Protein AF-A0A9P0QEH4-F1 (afdb_monomer)

Foldseek 3Di:
DPPPVQVLQAAPPDRDGHPDNVVNLVCCCPVVVPVSVVVVVVVPPFDDLVVLLLLLLLQCLVDVDDCSLVVSCVVRVHDSVVSVVSCPDPVSVVSNVVNNVVVVVVPPPPDPPDDDDDDDDDDDDDDDDDDDDDDDDDDDDDDDDDDDDDDDDDPPDPPVVVVVVVVVVVVVVDDPDDDDPVVPVPVVVVVVVVVVVVD

Nearest PDB structures (foldseek):
  6xyw-assembly1_BD  TM=2.681E-01  e=9.439E+00  Arabidopsis thaliana

Solvent-accessible surface area (backbone atoms only — not comparable to full-atom values): 13146 Å² total; per-residue (Å²): 142,76,69,82,66,62,66,61,19,40,43,94,89,49,94,54,72,43,99,37,56,68,55,26,53,53,45,37,53,69,79,35,46,69,61,41,49,51,52,52,56,69,64,51,63,79,69,60,68,72,58,47,40,45,54,42,16,44,51,45,53,73,43,83,67,93,56,45,59,60,57,41,15,72,73,59,81,42,53,60,65,59,49,55,56,51,66,71,37,72,70,34,55,58,36,28,52,51,32,38,50,51,51,56,68,64,64,67,77,70,74,84,81,82,74,85,86,84,89,85,89,84,89,88,81,90,84,88,86,83,85,86,85,84,91,84,88,84,88,87,80,88,83,82,88,85,84,91,78,92,80,80,79,90,74,85,62,83,68,66,67,62,58,57,62,58,59,56,59,64,62,72,77,65,73,91,79,88,79,70,76,80,62,60,69,57,61,60,56,57,58,62,56,59,70,65,79,78,115

Mean predicted aligned error: 20.64 Å

InterPro domains:
  IPR013087 Zinc finger C2H2-type [PS00028] (11-32)
  IPR013087 Zinc finger C2H2-type [PS50157] (9-37)

Secondary structure (DSSP, 8-state):
--TTTTGGGB-SSSS-B-SSHHHHHHHHHHH-HHHHHHHHHHHS-S--HHHHHHHHHHHHHH--SS-HHHHHHHHHT--HHHHHHHHTSHHHHHHHHHHHHHHHHHTT-------------------------------------------------TTHHHHHHHHHHHHHS-------GGGHHHHHHHHHHHTTS--

Sequence (199 aa):
MARACEDRLQCKHCPMRFGSYKSTRQHERRAHPVEYAGEIEKMRGPLPEPEILQIMARIEAREPAGRVNKCMAEATDLTVDQVRFRRRKPEYQRYLELARKQFRASGTRILPAKSSSPAASTSGSSVVCQTPVPEGKDKLKQPASCENEPLSQDMESPLLQKVSARQKRMRESCSPHDLNPAKRKTADRDRCRQEYELY

pLDDT: mean 70.03, std 20.99, range [32.12, 97.25]

Structure (mmCIF, N/CA/C/O backbone):
data_AF-A0A9P0QEH4-F1
#
_entry.id   AF-A0A9P0QEH4-F1
#
loop_
_atom_site.group_PDB
_atom_site.id
_atom_site.type_symbol
_atom_site.label_atom_id
_atom_site.label_alt_id
_atom_site.label_comp_id
_atom_site.label_asym_id
_atom_site.label_entity_id
_atom_site.label_seq_id
_atom_site.pdbx_PDB_ins_code
_atom_site.Cartn_x
_atom_site.Cartn_y
_atom_site.Cartn_z
_atom_site.occupancy
_atom_site.B_iso_or_equiv
_atom_site.auth_seq_id
_atom_site.auth_comp_id
_atom_site.auth_asym_id
_atom_site.auth_atom_id
_atom_site.pdbx_PDB_model_num
ATOM 1 N N . MET A 1 1 ? 29.016 7.372 -25.959 1.00 45.53 1 MET A N 1
ATOM 2 C CA . MET A 1 1 ? 28.168 6.780 -24.900 1.00 45.53 1 MET A CA 1
ATOM 3 C C . MET A 1 1 ? 26.793 6.421 -25.476 1.00 45.53 1 MET A C 1
ATOM 5 O O . MET A 1 1 ? 25.875 7.213 -25.354 1.00 45.53 1 MET A O 1
ATOM 9 N N . ALA A 1 2 ? 26.656 5.269 -26.148 1.00 50.59 2 ALA A N 1
ATOM 10 C CA . ALA A 1 2 ? 25.405 4.862 -26.823 1.00 50.59 2 ALA A CA 1
ATOM 11 C C . ALA A 1 2 ? 24.939 3.423 -26.491 1.00 50.59 2 ALA A C 1
ATOM 13 O O . ALA A 1 2 ? 23.997 2.927 -27.093 1.00 50.59 2 ALA A O 1
ATOM 14 N N . ARG A 1 3 ? 25.571 2.739 -25.523 1.00 54.19 3 ARG A N 1
ATOM 15 C CA . ARG A 1 3 ? 25.306 1.311 -25.240 1.00 54.19 3 ARG A CA 1
ATOM 16 C C . ARG A 1 3 ? 24.093 1.031 -24.339 1.00 54.19 3 ARG A C 1
ATOM 18 O O . ARG A 1 3 ? 23.623 -0.093 -24.300 1.00 54.19 3 ARG A O 1
ATOM 25 N N . ALA A 1 4 ? 23.532 2.034 -23.661 1.00 54.75 4 ALA A N 1
ATOM 26 C CA . ALA A 1 4 ? 22.441 1.817 -22.700 1.00 54.75 4 ALA A CA 1
ATOM 27 C C . ALA A 1 4 ? 21.068 1.501 -23.338 1.00 54.75 4 ALA A C 1
ATOM 29 O O . ALA A 1 4 ? 20.152 1.068 -22.636 1.00 54.75 4 ALA A O 1
ATOM 30 N N . CYS A 1 5 ? 20.899 1.724 -24.648 1.00 53.88 5 CYS A N 1
ATOM 31 C CA . CYS A 1 5 ? 19.637 1.447 -25.343 1.00 53.88 5 CYS A CA 1
ATOM 32 C C . CYS A 1 5 ? 19.552 0.025 -25.919 1.00 53.88 5 CYS A C 1
ATOM 34 O O . CYS A 1 5 ? 18.449 -0.512 -25.999 1.00 53.88 5 CYS A O 1
ATOM 36 N N . GLU A 1 6 ? 20.675 -0.598 -26.285 1.00 60.41 6 GLU A N 1
ATOM 37 C CA . GLU A 1 6 ? 20.678 -1.928 -26.917 1.00 60.41 6 GLU A CA 1
ATOM 38 C C . GLU A 1 6 ? 20.392 -3.053 -25.914 1.00 60.41 6 GLU A C 1
ATOM 40 O O . GLU A 1 6 ? 19.677 -4.002 -26.237 1.00 60.41 6 GLU A O 1
ATOM 45 N N . ASP A 1 7 ? 20.833 -2.905 -24.663 1.00 63.84 7 ASP A N 1
ATOM 46 C CA . ASP A 1 7 ? 20.628 -3.925 -23.624 1.00 63.84 7 ASP A CA 1
ATOM 47 C C . ASP A 1 7 ? 19.151 -4.092 -23.224 1.00 63.84 7 ASP A C 1
ATOM 49 O O . ASP A 1 7 ? 18.750 -5.134 -22.711 1.00 63.84 7 ASP A O 1
ATOM 53 N N . ARG A 1 8 ? 18.293 -3.099 -23.506 1.00 71.19 8 ARG A N 1
ATOM 54 C CA . ARG A 1 8 ? 16.844 -3.163 -23.215 1.00 71.19 8 ARG A CA 1
ATOM 55 C C . ARG A 1 8 ? 16.046 -3.995 -24.217 1.00 71.19 8 ARG A C 1
ATOM 57 O O . ARG A 1 8 ? 14.850 -4.211 -24.016 1.00 71.19 8 ARG A O 1
ATOM 64 N N . LEU A 1 9 ? 16.681 -4.414 -25.307 1.00 88.50 9 LEU A N 1
ATOM 65 C CA . LEU A 1 9 ? 16.065 -5.192 -26.376 1.00 88.50 9 LEU A CA 1
ATOM 66 C C . LEU A 1 9 ? 16.334 -6.696 -26.252 1.00 88.50 9 LEU A C 1
ATOM 68 O O . LEU A 1 9 ? 15.741 -7.491 -26.983 1.00 88.50 9 LEU A O 1
ATOM 72 N N . GLN A 1 10 ? 17.176 -7.096 -25.305 1.00 91.81 10 GLN A N 1
ATOM 73 C CA . GLN A 1 10 ? 17.449 -8.489 -24.987 1.00 91.81 10 GLN A CA 1
ATOM 74 C C . GLN A 1 10 ? 16.553 -8.964 -23.839 1.00 91.81 10 GLN A C 1
ATOM 76 O O . GLN A 1 10 ? 16.304 -8.224 -22.888 1.00 91.81 10 GLN A O 1
ATOM 81 N N . CYS A 1 11 ? 16.052 -10.197 -23.924 1.00 92.25 11 CYS A N 1
ATOM 82 C CA . CYS A 1 11 ? 15.358 -10.804 -22.793 1.00 92.25 11 CYS A CA 1
ATOM 83 C C . CYS A 1 11 ? 16.339 -11.038 -21.635 1.00 92.25 11 CYS A C 1
ATOM 85 O O . CYS A 1 11 ? 17.476 -11.450 -21.844 1.00 92.25 11 CYS A O 1
ATOM 87 N N . LYS A 1 12 ? 15.890 -10.824 -20.398 1.00 89.38 12 LYS A N 1
ATOM 88 C CA . LYS A 1 12 ? 16.720 -11.038 -19.202 1.00 89.38 12 LYS A CA 1
ATOM 89 C C . LYS A 1 12 ? 16.918 -12.512 -18.837 1.00 89.38 12 LYS A C 1
ATOM 91 O O . LYS A 1 12 ? 17.820 -12.829 -18.071 1.00 89.38 12 LYS A O 1
ATOM 96 N N . HIS A 1 13 ? 16.063 -13.397 -19.350 1.00 91.06 13 HIS A N 1
ATOM 97 C CA . HIS A 1 13 ? 16.003 -14.808 -18.950 1.00 91.06 13 HIS A CA 1
ATOM 98 C C . HIS A 1 13 ? 16.487 -15.770 -20.038 1.00 9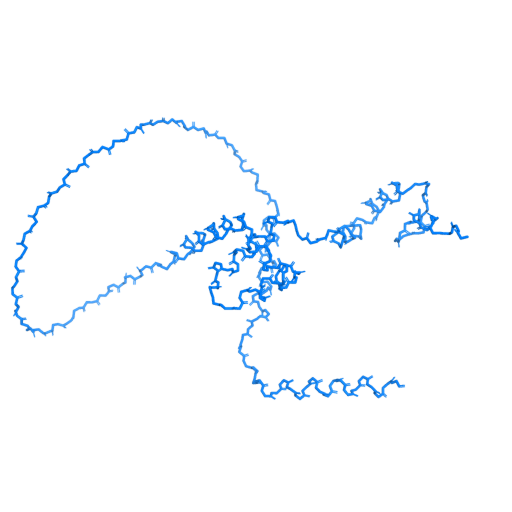1.06 13 HIS A C 1
ATOM 100 O O . HIS A 1 13 ? 16.686 -16.952 -19.773 1.00 91.06 13 HIS A O 1
ATOM 106 N N . CYS A 1 14 ? 16.693 -15.283 -21.262 1.00 92.94 14 CYS A N 1
ATOM 107 C CA . CYS A 1 14 ? 17.166 -16.089 -22.378 1.00 92.94 14 CYS A CA 1
ATOM 108 C C . CYS A 1 14 ? 17.998 -15.235 -23.353 1.00 92.94 14 CYS A C 1
ATOM 110 O O . CYS A 1 14 ? 17.906 -14.007 -23.337 1.00 92.94 14 CYS A O 1
ATOM 112 N N . PRO A 1 15 ? 18.801 -15.847 -24.241 1.00 92.50 15 PRO A N 1
ATOM 113 C CA . PRO A 1 15 ? 19.681 -15.105 -25.146 1.00 92.50 15 PRO A CA 1
ATOM 114 C C . PRO A 1 15 ? 18.957 -14.430 -26.331 1.00 92.50 15 PRO A C 1
ATOM 116 O O . PRO A 1 15 ? 19.619 -13.913 -27.230 1.00 92.50 15 PRO A O 1
ATOM 119 N N . MET A 1 16 ? 17.617 -14.418 -26.374 1.00 91.50 16 MET A N 1
ATOM 120 C CA . MET A 1 16 ? 16.866 -13.812 -27.480 1.00 91.50 16 MET A CA 1
ATOM 121 C C . MET A 1 16 ? 16.918 -12.280 -27.458 1.00 91.50 16 MET A C 1
ATOM 123 O O . MET A 1 16 ? 16.746 -11.640 -26.417 1.00 91.50 16 MET A O 1
ATOM 127 N N . ARG A 1 17 ? 17.091 -11.692 -28.647 1.00 93.25 17 ARG A N 1
ATOM 128 C CA . ARG A 1 17 ? 17.080 -10.245 -28.899 1.00 93.25 17 ARG A CA 1
ATOM 129 C C . ARG A 1 17 ? 15.915 -9.868 -29.805 1.00 93.25 17 ARG A C 1
ATOM 131 O O . ARG A 1 17 ? 15.579 -10.606 -30.727 1.00 93.25 17 ARG A O 1
ATOM 138 N N . PHE A 1 18 ? 15.320 -8.708 -29.555 1.00 93.75 18 PHE A N 1
ATOM 139 C CA . PHE A 1 18 ? 14.131 -8.238 -30.260 1.00 93.75 18 PHE A CA 1
ATOM 140 C C . PHE A 1 18 ? 14.340 -6.845 -30.855 1.00 93.75 18 PHE A C 1
ATOM 142 O O . PHE A 1 18 ? 15.121 -6.054 -30.349 1.00 93.75 18 PHE A O 1
ATOM 149 N N . GLY A 1 19 ? 13.601 -6.504 -31.913 1.00 91.00 19 GLY A N 1
ATOM 150 C CA . GLY A 1 19 ? 13.691 -5.177 -32.541 1.00 91.00 19 GLY A CA 1
ATOM 151 C C . GLY A 1 19 ? 12.971 -4.059 -31.776 1.00 91.00 19 GLY A C 1
ATOM 152 O O . GLY A 1 19 ? 13.119 -2.889 -32.111 1.00 91.00 19 GLY A O 1
ATOM 153 N N . SER A 1 20 ? 12.161 -4.390 -30.763 1.00 91.38 20 SER A N 1
ATOM 154 C CA . SER A 1 20 ? 11.429 -3.400 -29.968 1.00 91.38 20 SER A CA 1
ATOM 155 C C . SER A 1 20 ? 11.225 -3.838 -28.518 1.00 91.38 20 SER A C 1
ATOM 157 O O . SER A 1 20 ? 11.068 -5.025 -28.222 1.00 91.38 20 SER A O 1
ATOM 159 N N . TYR A 1 21 ? 11.116 -2.866 -27.611 1.00 89.38 21 TYR A N 1
ATOM 160 C CA . TYR A 1 21 ? 10.811 -3.128 -26.202 1.00 89.38 21 TYR A CA 1
ATOM 161 C C . TYR A 1 21 ? 9.457 -3.835 -26.013 1.00 89.38 21 TYR A C 1
ATOM 163 O O . TYR A 1 21 ? 9.320 -4.713 -25.162 1.00 89.38 21 TYR A O 1
ATOM 171 N N . LYS A 1 22 ? 8.450 -3.503 -26.838 1.00 92.50 22 LYS A N 1
ATOM 172 C CA . LYS A 1 22 ? 7.130 -4.157 -26.794 1.00 92.50 22 LYS A CA 1
ATOM 173 C C . LYS A 1 22 ? 7.237 -5.650 -27.106 1.00 92.50 22 LYS A C 1
ATOM 175 O O . LYS A 1 22 ? 6.635 -6.452 -26.396 1.00 92.50 22 LYS A O 1
ATOM 180 N N . SER A 1 23 ? 8.029 -6.020 -28.116 1.00 94.56 23 SER A N 1
ATOM 181 C CA . SER A 1 23 ? 8.283 -7.429 -28.445 1.00 94.56 23 SER A CA 1
ATOM 182 C C . SER A 1 23 ? 9.049 -8.154 -27.338 1.00 94.56 23 SER A C 1
ATOM 184 O O . SER A 1 23 ? 8.654 -9.263 -26.989 1.00 94.56 23 SER A O 1
ATOM 186 N N . THR A 1 24 ? 10.049 -7.520 -26.711 1.00 93.38 24 THR A N 1
ATOM 187 C CA . THR A 1 24 ? 10.755 -8.100 -25.554 1.00 93.38 24 THR A CA 1
ATOM 188 C C . THR A 1 24 ? 9.792 -8.360 -24.397 1.00 93.38 24 THR A C 1
ATOM 190 O O . THR A 1 24 ? 9.742 -9.472 -23.880 1.00 93.38 24 THR A O 1
ATOM 193 N N . ARG A 1 25 ? 8.934 -7.390 -24.043 1.00 91.25 25 ARG A N 1
ATOM 194 C CA . ARG A 1 25 ? 7.940 -7.564 -22.967 1.00 91.25 25 ARG A CA 1
ATOM 195 C C . ARG A 1 25 ? 6.881 -8.612 -23.288 1.00 91.25 25 ARG A C 1
ATOM 197 O O . ARG A 1 25 ? 6.450 -9.346 -22.402 1.00 91.25 25 ARG A O 1
ATOM 204 N N . GLN A 1 26 ? 6.442 -8.695 -24.541 1.00 95.56 26 GLN A N 1
ATOM 205 C CA . GLN A 1 26 ? 5.503 -9.729 -24.969 1.00 95.56 26 GLN A CA 1
ATOM 206 C C . GLN A 1 26 ? 6.131 -11.123 -24.898 1.00 95.56 26 GLN A C 1
ATOM 208 O O . GLN A 1 26 ? 5.447 -12.071 -24.511 1.00 95.56 26 GLN A O 1
ATOM 213 N N . HIS A 1 27 ? 7.409 -11.235 -25.261 1.00 96.00 27 HIS A N 1
ATOM 214 C CA . HIS A 1 27 ? 8.174 -12.462 -25.131 1.00 96.00 27 HIS A CA 1
ATOM 215 C C . HIS A 1 27 ? 8.338 -12.864 -23.663 1.00 96.00 27 HIS A C 1
ATOM 217 O O . HIS A 1 27 ? 7.944 -13.974 -23.320 1.00 96.00 27 HIS A O 1
ATOM 223 N N . GLU A 1 28 ? 8.802 -11.961 -22.790 1.00 94.44 28 GLU A N 1
ATOM 224 C CA . GLU A 1 28 ? 8.913 -12.207 -21.343 1.00 94.44 28 GLU A CA 1
ATOM 225 C C . GLU A 1 28 ? 7.587 -12.724 -20.773 1.00 94.44 28 GLU A C 1
ATOM 227 O O . GLU A 1 28 ? 7.551 -13.759 -20.120 1.00 94.44 28 GLU A O 1
ATOM 232 N N . ARG A 1 29 ? 6.464 -12.087 -21.119 1.00 94.31 29 ARG A N 1
ATOM 233 C CA . ARG A 1 29 ? 5.137 -12.508 -20.652 1.00 94.31 29 ARG A CA 1
ATOM 234 C C . ARG A 1 29 ? 4.719 -13.908 -21.126 1.00 94.31 29 ARG A C 1
ATOM 236 O O . ARG A 1 29 ? 3.917 -14.548 -20.454 1.00 94.31 29 ARG A O 1
ATOM 243 N N . ARG A 1 30 ? 5.176 -14.358 -22.301 1.00 95.81 30 ARG A N 1
ATOM 244 C CA . ARG A 1 30 ? 4.775 -15.645 -22.903 1.00 95.81 30 ARG A CA 1
ATOM 245 C C . ARG A 1 30 ? 5.733 -16.786 -22.566 1.00 95.81 30 ARG A C 1
ATOM 247 O O . ARG A 1 30 ? 5.269 -17.875 -22.262 1.00 95.81 30 ARG A O 1
ATOM 254 N N . ALA A 1 31 ? 7.037 -16.541 -22.656 1.00 96.31 31 ALA A N 1
ATOM 255 C CA . ALA A 1 31 ? 8.083 -17.543 -22.461 1.00 96.31 31 ALA A CA 1
ATOM 256 C C . ALA A 1 31 ? 8.565 -17.629 -21.005 1.00 96.31 31 ALA A C 1
ATOM 258 O O . ALA A 1 31 ? 8.974 -18.699 -20.571 1.00 96.31 31 ALA A O 1
ATOM 259 N N . HIS A 1 32 ? 8.471 -16.526 -20.254 1.00 94.88 32 HIS A N 1
ATOM 260 C CA . HIS A 1 32 ? 8.925 -16.405 -18.863 1.00 94.88 32 HIS A CA 1
ATOM 261 C C . HIS A 1 32 ? 7.799 -15.876 -17.954 1.00 94.88 32 HIS A C 1
ATOM 263 O O . HIS A 1 32 ? 7.944 -14.833 -17.309 1.00 94.88 32 HIS A O 1
ATOM 269 N N . PRO A 1 33 ? 6.617 -16.530 -17.931 1.00 91.81 33 PRO A N 1
ATOM 270 C CA . PRO A 1 33 ? 5.446 -15.994 -17.239 1.00 91.81 33 PRO A CA 1
ATOM 271 C C . PRO A 1 33 ? 5.657 -15.860 -15.725 1.00 91.81 33 PRO A C 1
ATOM 273 O O . PRO A 1 33 ? 5.092 -14.953 -15.115 1.00 91.81 33 PRO A O 1
ATOM 276 N N . VAL A 1 34 ? 6.471 -16.732 -15.122 1.00 94.12 34 VAL A N 1
ATOM 277 C CA . VAL A 1 34 ? 6.751 -16.730 -13.679 1.00 94.12 34 VAL A CA 1
ATOM 278 C C . VAL A 1 34 ? 7.632 -15.540 -13.311 1.00 94.12 34 VAL A C 1
ATOM 280 O O . VAL A 1 34 ? 7.312 -14.774 -12.403 1.00 94.12 34 VAL A O 1
ATOM 283 N N . GLU A 1 35 ? 8.719 -15.347 -14.048 1.00 92.31 35 GLU A N 1
ATOM 284 C CA . GLU A 1 35 ? 9.675 -14.274 -13.819 1.00 92.31 35 GLU A CA 1
ATOM 285 C C . GLU A 1 35 ? 9.059 -12.917 -14.151 1.00 92.31 35 GLU A C 1
ATOM 287 O O . GLU A 1 35 ? 9.182 -11.976 -13.367 1.00 92.31 35 GLU A O 1
ATOM 292 N N . TYR A 1 36 ? 8.307 -12.836 -15.253 1.00 90.00 36 TYR A N 1
ATOM 293 C CA . TYR A 1 36 ? 7.561 -11.640 -15.625 1.00 90.00 36 TYR A CA 1
ATOM 294 C C . TYR A 1 36 ? 6.546 -11.251 -14.544 1.00 90.00 36 TYR A C 1
ATOM 296 O O . TYR A 1 36 ? 6.480 -10.084 -14.163 1.00 90.00 36 TYR A O 1
ATOM 304 N N . ALA A 1 37 ? 5.783 -12.208 -14.001 1.00 85.81 37 ALA A N 1
ATOM 305 C CA . ALA A 1 37 ? 4.862 -11.937 -12.898 1.00 85.81 37 ALA A CA 1
ATOM 306 C C . ALA A 1 37 ? 5.600 -11.426 -11.650 1.00 85.81 37 ALA A C 1
ATOM 308 O O . ALA A 1 37 ? 5.168 -10.438 -11.059 1.00 85.81 37 ALA A O 1
ATOM 309 N N . GLY A 1 38 ? 6.741 -12.029 -11.302 1.00 85.62 38 GLY A N 1
ATOM 310 C CA . GLY A 1 38 ? 7.576 -11.579 -10.188 1.00 85.62 38 GLY A CA 1
ATOM 311 C C . GLY A 1 38 ? 8.154 -10.174 -10.392 1.00 85.62 38 GLY A C 1
ATOM 312 O O . GLY A 1 38 ? 8.208 -9.388 -9.451 1.00 85.62 38 GLY A O 1
ATOM 313 N N . GLU A 1 39 ? 8.552 -9.809 -11.614 1.00 85.19 39 GLU A N 1
ATOM 314 C CA . GLU A 1 39 ? 8.975 -8.439 -11.928 1.00 85.19 39 GLU A CA 1
ATOM 315 C C . GLU A 1 39 ? 7.823 -7.440 -11.825 1.00 85.19 39 GLU A C 1
ATOM 317 O O . GLU A 1 39 ? 8.007 -6.347 -11.295 1.00 85.19 39 GLU A O 1
ATOM 322 N N . ILE A 1 40 ? 6.633 -7.800 -12.313 1.00 83.19 40 ILE A N 1
ATOM 323 C CA . ILE A 1 40 ? 5.442 -6.953 -12.196 1.00 83.19 40 ILE A CA 1
ATOM 324 C C . ILE A 1 40 ? 5.025 -6.797 -10.731 1.00 83.19 40 ILE A C 1
ATOM 326 O O . ILE A 1 40 ? 4.613 -5.710 -10.343 1.00 83.19 40 ILE A O 1
ATOM 330 N N . GLU A 1 41 ? 5.163 -7.834 -9.905 1.00 78.31 41 GLU A N 1
ATOM 331 C CA . GLU A 1 41 ? 4.881 -7.769 -8.468 1.00 78.31 41 GLU A CA 1
ATOM 332 C C . GLU A 1 41 ? 5.901 -6.901 -7.721 1.00 78.31 41 GLU A C 1
ATOM 334 O O . GLU A 1 41 ? 5.510 -6.101 -6.882 1.00 78.31 41 GLU A O 1
ATOM 339 N N . LYS A 1 42 ? 7.186 -6.962 -8.091 1.00 78.75 42 LYS A N 1
ATOM 340 C CA . LYS A 1 42 ? 8.225 -6.058 -7.561 1.00 78.75 42 LYS A CA 1
ATOM 341 C C . LYS A 1 42 ? 8.041 -4.605 -8.013 1.00 78.75 42 LYS A C 1
ATOM 343 O O . LYS A 1 42 ? 8.420 -3.687 -7.296 1.00 78.75 42 LYS A O 1
ATOM 348 N N . MET A 1 43 ? 7.509 -4.400 -9.220 1.00 70.50 43 MET A N 1
ATOM 349 C CA . MET A 1 43 ? 7.235 -3.077 -9.797 1.00 70.50 43 MET A CA 1
ATOM 350 C C . MET A 1 43 ? 5.877 -2.512 -9.386 1.00 70.50 43 MET A C 1
ATOM 352 O O . MET A 1 43 ? 5.656 -1.307 -9.521 1.00 70.50 43 MET A O 1
ATOM 356 N N . ARG A 1 44 ? 4.954 -3.354 -8.902 1.00 66.19 44 ARG A N 1
ATOM 357 C CA . ARG A 1 44 ? 3.794 -2.892 -8.147 1.00 66.19 44 ARG A CA 1
ATOM 358 C C . ARG A 1 44 ? 4.378 -2.195 -6.928 1.00 66.19 44 ARG A C 1
ATOM 360 O O . ARG A 1 44 ? 4.886 -2.842 -6.024 1.00 66.19 44 ARG A O 1
ATOM 367 N N . GLY A 1 45 ? 4.394 -0.866 -6.987 1.00 66.50 45 GLY A N 1
ATOM 368 C CA . GLY A 1 45 ? 4.827 -0.013 -5.891 1.00 66.50 45 GLY A CA 1
ATOM 369 C C . GLY A 1 45 ? 3.948 -0.208 -4.648 1.00 66.50 45 GLY A C 1
ATOM 370 O O . GLY A 1 45 ? 3.267 -1.227 -4.521 1.00 66.50 45 GLY A O 1
ATOM 371 N N . PRO A 1 46 ? 3.921 0.759 -3.717 1.00 66.06 46 PRO A N 1
ATOM 372 C CA . PRO A 1 46 ? 3.091 0.629 -2.526 1.00 66.06 46 PRO A CA 1
ATOM 373 C C . PRO A 1 46 ? 1.646 0.294 -2.916 1.00 66.06 46 PRO A C 1
ATOM 375 O O . PRO A 1 46 ? 1.148 0.773 -3.941 1.00 66.06 46 PRO A O 1
ATOM 378 N N . LEU A 1 47 ? 1.014 -0.561 -2.106 1.00 76.88 47 LEU A N 1
ATOM 379 C CA . LEU A 1 47 ? -0.375 -1.002 -2.255 1.00 76.88 47 LEU A CA 1
ATOM 380 C C . LEU A 1 47 ? -1.290 0.161 -2.681 1.00 76.88 47 LEU A C 1
ATOM 382 O O . LEU A 1 47 ? -1.056 1.309 -2.287 1.00 76.88 47 LEU A O 1
ATOM 386 N N . PRO A 1 48 ? -2.351 -0.096 -3.465 1.00 84.50 48 PRO A N 1
ATOM 387 C CA . PRO A 1 48 ? -3.275 0.964 -3.834 1.00 84.50 48 PRO A CA 1
ATOM 388 C C . PRO A 1 48 ? -3.818 1.638 -2.565 1.00 84.50 48 PRO A C 1
ATOM 390 O O . PRO A 1 48 ? -4.180 0.977 -1.591 1.00 84.50 48 PRO A O 1
ATOM 393 N N . GLU A 1 49 ? -3.885 2.971 -2.583 1.00 88.62 49 GLU A N 1
ATOM 394 C CA . GLU A 1 49 ? -4.271 3.797 -1.429 1.00 88.62 49 GLU A CA 1
ATOM 395 C C . GLU A 1 49 ? -5.513 3.286 -0.652 1.00 88.62 49 GLU A C 1
ATOM 397 O O . GLU A 1 49 ? -5.449 3.268 0.579 1.00 88.62 49 GLU A O 1
ATOM 402 N N . PRO A 1 50 ? -6.620 2.817 -1.278 1.00 93.88 50 PRO A N 1
ATOM 403 C CA . PRO A 1 50 ? -7.760 2.290 -0.519 1.00 93.88 50 PRO A CA 1
ATOM 404 C C . PRO A 1 50 ? -7.437 1.036 0.306 1.00 93.88 50 PRO A C 1
ATOM 406 O O . PRO A 1 50 ? -7.978 0.877 1.400 1.00 93.88 50 PRO A O 1
ATOM 409 N N . GLU A 1 51 ? -6.560 0.154 -0.176 1.00 94.19 51 GLU A N 1
ATOM 410 C CA . GLU A 1 51 ? -6.169 -1.058 0.555 1.00 94.19 51 GLU A CA 1
ATOM 411 C C . GLU A 1 51 ? -5.315 -0.707 1.774 1.00 94.19 51 GLU A C 1
ATOM 413 O O . GLU A 1 51 ? -5.558 -1.224 2.866 1.00 94.19 51 GLU A O 1
ATOM 418 N N . ILE A 1 52 ? -4.389 0.246 1.622 1.00 94.75 52 ILE A N 1
ATOM 419 C CA . ILE A 1 52 ? -3.578 0.771 2.729 1.00 94.75 52 ILE A CA 1
ATOM 420 C C . ILE A 1 52 ? -4.485 1.314 3.839 1.00 94.75 52 ILE A C 1
ATOM 422 O O . ILE A 1 52 ? -4.333 0.949 5.007 1.00 94.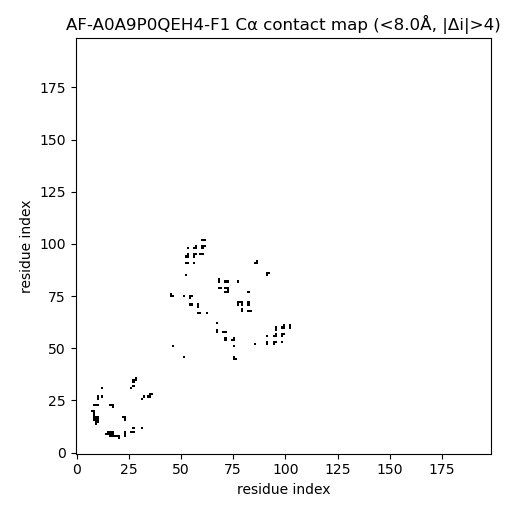75 52 ILE A O 1
ATOM 426 N N . LEU A 1 53 ? -5.461 2.156 3.483 1.00 95.94 53 LEU A N 1
ATOM 427 C CA . LEU A 1 53 ? -6.379 2.755 4.455 1.00 95.94 53 LEU A CA 1
ATOM 428 C C . LEU A 1 53 ? -7.239 1.701 5.166 1.00 95.94 53 LEU A C 1
ATOM 430 O O . LEU A 1 53 ? -7.457 1.809 6.373 1.00 95.94 53 LEU A O 1
ATOM 434 N N . GLN A 1 54 ? -7.685 0.659 4.457 1.00 96.25 54 GLN A N 1
ATOM 435 C CA . GLN A 1 54 ? -8.424 -0.455 5.059 1.00 96.25 54 GLN A CA 1
ATOM 436 C C . GLN A 1 54 ? -7.573 -1.256 6.047 1.00 96.25 54 GLN A C 1
ATOM 438 O O . GLN A 1 54 ? -8.054 -1.590 7.132 1.00 96.25 54 GLN A O 1
ATOM 443 N N . ILE A 1 55 ? -6.318 -1.561 5.698 1.00 95.44 55 ILE A N 1
ATOM 444 C CA . ILE A 1 55 ? -5.384 -2.268 6.586 1.00 95.44 55 ILE A CA 1
ATOM 445 C C . ILE A 1 55 ? -5.162 -1.447 7.859 1.00 95.44 55 ILE A C 1
ATOM 447 O O . ILE A 1 55 ? -5.333 -1.967 8.963 1.00 95.44 55 ILE A O 1
ATOM 451 N N . MET A 1 56 ? -4.875 -0.151 7.713 1.00 95.69 56 MET A N 1
ATOM 452 C CA . MET A 1 56 ? -4.701 0.767 8.840 1.00 95.69 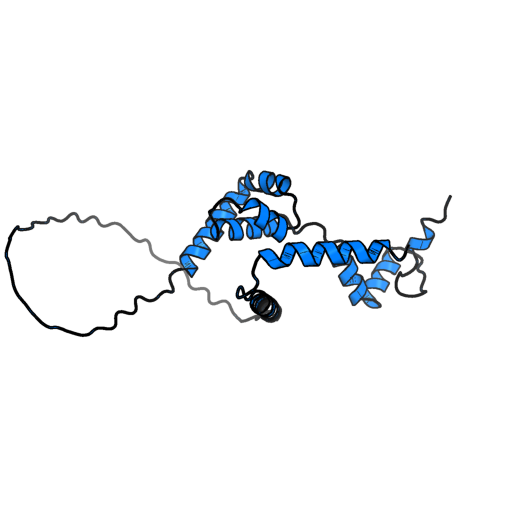56 MET A CA 1
ATOM 453 C C . MET A 1 56 ? -5.945 0.805 9.743 1.00 95.69 56 MET A C 1
ATOM 455 O O . MET A 1 56 ? -5.838 0.614 10.955 1.00 95.69 56 MET A O 1
ATOM 459 N N . ALA A 1 57 ? -7.131 0.963 9.152 1.00 96.06 57 ALA A N 1
ATOM 460 C CA . ALA A 1 57 ? -8.396 1.028 9.878 1.00 96.06 57 ALA A CA 1
ATOM 461 C C . ALA A 1 57 ? -8.694 -0.256 10.666 1.00 96.06 57 ALA A C 1
ATOM 463 O O . ALA A 1 57 ? -9.175 -0.190 11.798 1.00 96.06 57 ALA A O 1
ATOM 464 N N . ARG A 1 58 ? -8.386 -1.430 10.099 1.00 95.19 58 ARG A N 1
ATOM 465 C CA . ARG A 1 58 ? -8.550 -2.724 10.782 1.00 95.19 58 ARG A CA 1
ATOM 466 C C . ARG A 1 58 ? -7.624 -2.863 11.986 1.00 95.19 58 ARG A C 1
ATOM 468 O O . ARG A 1 58 ? -8.065 -3.355 13.021 1.00 95.19 58 ARG A O 1
ATOM 475 N N . ILE A 1 59 ? -6.370 -2.427 11.861 1.00 94.88 59 ILE A N 1
ATOM 476 C CA . ILE A 1 59 ? -5.398 -2.456 12.963 1.00 94.88 59 ILE A CA 1
ATOM 477 C C . ILE A 1 59 ? -5.872 -1.544 14.102 1.00 94.88 59 ILE A C 1
ATOM 479 O O . ILE A 1 59 ? -5.943 -1.986 15.247 1.00 94.88 59 ILE A O 1
ATOM 483 N N . GLU A 1 60 ? -6.286 -0.311 13.792 1.00 94.19 60 GLU A N 1
ATOM 484 C CA . GLU A 1 60 ? -6.770 0.645 14.802 1.00 94.19 60 GLU A CA 1
ATOM 485 C C . GLU A 1 60 ? -8.094 0.222 15.447 1.00 94.19 60 GLU A C 1
ATOM 487 O O . GLU A 1 60 ? -8.312 0.454 16.635 1.00 94.19 60 GLU A O 1
ATOM 492 N N . ALA A 1 61 ? -8.985 -0.422 14.691 1.00 93.31 61 ALA A N 1
ATOM 493 C CA . ALA A 1 61 ? -10.229 -0.946 15.242 1.00 93.31 61 ALA A CA 1
ATOM 494 C C . ALA A 1 61 ? -10.003 -2.136 16.192 1.00 93.31 61 ALA A C 1
ATOM 496 O O . ALA A 1 61 ? -10.807 -2.334 17.101 1.00 93.31 61 ALA A O 1
ATOM 497 N N . ARG A 1 62 ? -8.923 -2.907 15.998 1.00 90.00 62 ARG A N 1
ATOM 498 C CA . ARG A 1 62 ? -8.556 -4.038 16.861 1.00 90.00 62 ARG A CA 1
ATOM 499 C C . ARG A 1 62 ? -7.840 -3.592 18.133 1.00 90.00 62 ARG A C 1
ATOM 501 O O . ARG A 1 62 ? -8.114 -4.131 19.201 1.00 90.00 62 ARG A O 1
ATOM 508 N N . GLU A 1 63 ? -6.923 -2.636 18.017 1.00 85.62 63 GLU A N 1
ATOM 509 C CA . GLU A 1 63 ? -6.066 -2.187 19.114 1.00 85.62 63 GLU A CA 1
ATOM 510 C C . GLU A 1 63 ? -6.159 -0.666 19.288 1.00 85.62 63 GLU A C 1
ATOM 512 O O . GLU A 1 63 ? -5.461 0.085 18.606 1.00 85.62 63 GLU A O 1
ATOM 517 N N . PRO A 1 64 ? -6.978 -0.177 20.233 1.00 72.38 64 PRO A N 1
ATOM 518 C CA . PRO A 1 64 ? -7.084 1.257 20.489 1.00 72.38 64 PRO A CA 1
ATOM 519 C C . PRO A 1 64 ? -5.870 1.839 21.245 1.00 72.38 64 PRO A C 1
ATOM 521 O O . PRO A 1 64 ? -5.765 3.055 21.394 1.00 72.38 64 PRO A O 1
ATOM 524 N N . ALA A 1 65 ? -4.948 1.008 21.748 1.00 69.88 65 ALA A N 1
ATOM 525 C CA . ALA A 1 65 ? -3.911 1.428 22.690 1.00 69.88 65 ALA A CA 1
ATOM 526 C C . ALA A 1 65 ? -2.561 1.745 22.017 1.00 69.88 65 ALA A C 1
ATOM 528 O O . ALA A 1 65 ? -1.836 0.835 21.632 1.00 69.88 65 ALA A O 1
ATOM 529 N N . GLY A 1 66 ? -2.199 3.036 21.948 1.00 63.94 66 GLY A N 1
ATOM 530 C CA . GLY A 1 66 ? -0.839 3.627 21.976 1.00 63.94 66 GLY A CA 1
ATOM 531 C C . GLY A 1 66 ? 0.233 3.237 20.936 1.00 63.94 66 GLY A C 1
ATOM 532 O O . GLY A 1 66 ? 1.009 4.095 20.521 1.00 63.94 66 GLY A O 1
ATOM 533 N N . ARG A 1 67 ? 0.307 1.978 20.488 1.00 76.50 67 ARG A N 1
ATOM 534 C CA . ARG A 1 67 ? 1.340 1.428 19.585 1.00 76.50 67 ARG A CA 1
ATOM 535 C C . ARG A 1 67 ? 0.876 1.240 18.137 1.00 76.50 67 ARG A C 1
ATOM 537 O O . ARG A 1 67 ? 1.614 0.709 17.314 1.00 76.50 67 ARG A O 1
ATOM 544 N N . VAL A 1 68 ? -0.301 1.761 17.804 1.00 88.94 68 VAL A N 1
ATOM 545 C CA . VAL A 1 68 ? -0.991 1.531 16.525 1.00 88.94 68 VAL A CA 1
ATOM 546 C C . VAL A 1 68 ? -0.156 1.946 15.305 1.00 88.94 68 VAL A C 1
ATOM 548 O O . VAL A 1 68 ? -0.102 1.225 14.314 1.00 88.94 68 VAL A O 1
ATOM 551 N N . ASN A 1 69 ? 0.564 3.072 15.383 1.00 92.31 69 ASN A N 1
ATOM 552 C CA . ASN A 1 69 ? 1.320 3.590 14.235 1.00 92.31 69 ASN A CA 1
ATOM 553 C C . ASN A 1 69 ? 2.479 2.672 13.814 1.00 92.31 69 ASN A C 1
ATOM 555 O O . ASN A 1 69 ? 2.776 2.589 12.626 1.00 92.31 69 ASN A O 1
ATOM 559 N N . LYS A 1 70 ? 3.134 1.997 14.771 1.00 92.12 70 LYS A N 1
ATOM 560 C CA . LYS A 1 70 ? 4.253 1.097 14.464 1.00 92.12 70 LYS A CA 1
ATOM 561 C C . LYS A 1 70 ? 3.744 -0.162 13.761 1.00 92.12 70 LYS A C 1
ATOM 563 O O . LYS A 1 70 ? 4.269 -0.528 12.719 1.00 92.12 70 LYS A O 1
ATOM 568 N N . CYS A 1 71 ? 2.658 -0.741 14.269 1.00 93.19 71 CYS A N 1
ATOM 569 C CA . CYS A 1 71 ? 2.022 -1.907 13.659 1.00 93.19 71 CYS A CA 1
ATOM 570 C C . CYS A 1 71 ? 1.468 -1.604 12.258 1.00 93.19 71 CYS A C 1
ATOM 572 O O . CYS A 1 71 ? 1.570 -2.433 11.362 1.00 93.19 71 CYS A O 1
ATOM 574 N N . MET A 1 72 ? 0.910 -0.408 12.040 1.00 94.44 72 MET A N 1
ATOM 575 C CA . MET A 1 72 ? 0.469 0.030 10.710 1.00 94.44 72 MET A CA 1
ATOM 576 C C . MET A 1 72 ? 1.629 0.160 9.723 1.00 94.44 72 MET A C 1
ATOM 578 O O . MET A 1 72 ? 1.497 -0.275 8.582 1.00 94.44 72 MET A O 1
ATOM 582 N N . ALA A 1 73 ? 2.741 0.761 10.155 1.00 93.25 73 ALA A N 1
ATOM 583 C CA . ALA A 1 73 ? 3.937 0.927 9.335 1.00 93.25 73 ALA A CA 1
ATOM 584 C C . ALA A 1 73 ? 4.487 -0.435 8.887 1.00 93.25 73 ALA A C 1
ATOM 586 O O . ALA A 1 73 ? 4.663 -0.658 7.694 1.00 93.25 73 ALA A O 1
ATOM 587 N N . GLU A 1 74 ? 4.635 -1.372 9.828 1.00 92.56 74 GLU A N 1
ATOM 588 C CA . GLU A 1 74 ? 5.077 -2.748 9.556 1.00 92.56 74 GLU A CA 1
ATOM 589 C C . GLU A 1 74 ? 4.112 -3.513 8.632 1.00 92.56 74 GLU A C 1
ATOM 591 O O . GLU A 1 74 ? 4.549 -4.320 7.824 1.00 92.56 74 GLU 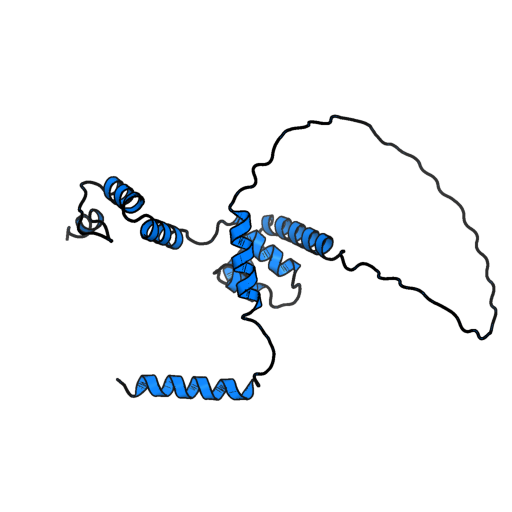A O 1
ATOM 596 N N . ALA A 1 75 ? 2.802 -3.266 8.722 1.00 92.81 75 ALA A N 1
ATOM 597 C CA . ALA A 1 75 ? 1.807 -3.976 7.915 1.00 92.81 75 ALA A CA 1
ATOM 598 C C . ALA A 1 75 ? 1.622 -3.425 6.491 1.00 92.81 75 ALA A C 1
ATOM 600 O O . ALA A 1 75 ? 1.010 -4.095 5.660 1.00 92.81 75 ALA A O 1
ATOM 601 N N . THR A 1 76 ? 2.062 -2.194 6.226 1.00 92.25 76 THR A N 1
ATOM 602 C CA . THR A 1 76 ? 1.838 -1.499 4.943 1.00 92.25 76 THR A CA 1
ATOM 603 C C . THR A 1 76 ? 3.132 -1.144 4.217 1.00 92.25 76 THR A C 1
ATOM 605 O O . THR A 1 76 ? 3.070 -0.524 3.158 1.00 92.25 76 THR A O 1
ATOM 608 N N . ASP A 1 77 ? 4.283 -1.510 4.790 1.00 91.25 77 ASP A N 1
ATOM 609 C CA . ASP A 1 77 ? 5.621 -1.120 4.331 1.00 91.25 77 ASP A CA 1
ATOM 610 C C . ASP A 1 77 ? 5.776 0.406 4.171 1.00 91.25 77 ASP A C 1
ATOM 612 O O . ASP A 1 77 ? 6.508 0.908 3.317 1.00 91.25 77 ASP A O 1
ATOM 616 N N . LEU A 1 78 ? 5.061 1.168 5.006 1.00 91.69 78 LEU A N 1
ATOM 617 C CA . LEU A 1 78 ? 5.096 2.629 5.032 1.00 91.69 78 LEU A CA 1
ATOM 618 C C . LEU A 1 78 ? 5.928 3.142 6.201 1.00 91.69 78 LEU A C 1
ATOM 620 O O . LEU A 1 78 ? 6.047 2.507 7.247 1.00 91.69 78 LEU A O 1
ATOM 624 N N . THR A 1 79 ? 6.431 4.369 6.076 1.00 92.50 79 THR A N 1
ATOM 625 C CA . THR A 1 79 ? 7.049 5.055 7.215 1.00 92.50 79 THR A CA 1
ATOM 626 C C . THR A 1 79 ? 5.992 5.533 8.217 1.00 92.50 79 THR A C 1
ATOM 628 O O . THR A 1 79 ? 4.834 5.789 7.876 1.00 92.50 79 THR A O 1
ATOM 631 N N . VAL A 1 80 ? 6.386 5.717 9.481 1.00 94.50 80 VAL A N 1
ATOM 632 C CA . VAL A 1 80 ? 5.477 6.200 10.540 1.00 94.50 80 VAL A CA 1
ATOM 633 C C . VAL A 1 80 ? 4.874 7.569 10.198 1.00 94.50 80 VAL A C 1
ATOM 635 O O . VAL A 1 80 ? 3.704 7.821 10.492 1.00 94.50 80 VAL A O 1
ATOM 638 N N . ASP A 1 81 ? 5.628 8.446 9.537 1.00 94.44 81 ASP A N 1
ATOM 639 C CA . ASP A 1 81 ? 5.131 9.763 9.132 1.00 94.44 81 ASP A CA 1
ATOM 640 C C . ASP A 1 81 ? 4.126 9.677 7.982 1.00 94.44 81 ASP A C 1
ATOM 642 O O . ASP A 1 81 ? 3.106 10.367 8.000 1.00 94.44 81 ASP A O 1
ATOM 646 N N . GLN A 1 82 ? 4.336 8.763 7.032 1.00 93.50 82 GLN A N 1
ATOM 647 C CA . GLN A 1 82 ? 3.359 8.462 5.986 1.00 93.50 82 GLN A CA 1
ATOM 648 C C . GLN A 1 82 ? 2.055 7.901 6.567 1.00 93.50 82 GLN A C 1
ATOM 650 O O . GLN A 1 82 ? 0.968 8.279 6.123 1.00 93.50 82 GLN A O 1
ATOM 655 N N . VAL A 1 83 ? 2.150 7.036 7.580 1.00 94.62 83 VAL A N 1
ATOM 656 C CA . VAL A 1 83 ? 0.995 6.534 8.339 1.00 94.62 83 VAL A CA 1
ATOM 657 C C . VAL A 1 83 ? 0.266 7.692 9.025 1.00 94.62 83 VAL A C 1
ATOM 659 O O . VAL A 1 83 ? -0.946 7.839 8.870 1.00 94.62 83 VAL A O 1
ATOM 662 N N . ARG A 1 84 ? 0.986 8.571 9.734 1.00 94.81 84 ARG A N 1
ATOM 663 C CA . ARG A 1 84 ? 0.401 9.756 10.389 1.00 94.81 84 ARG A CA 1
ATOM 664 C C . ARG A 1 84 ? -0.300 10.679 9.396 1.00 94.81 84 ARG A C 1
ATOM 666 O O . ARG A 1 84 ? -1.406 11.132 9.678 1.00 94.81 84 ARG A O 1
ATOM 673 N N . PHE A 1 85 ? 0.318 10.938 8.246 1.00 95.62 85 PHE A N 1
ATOM 674 C CA . PHE A 1 85 ? -0.270 11.746 7.181 1.00 95.62 85 PHE A CA 1
ATOM 675 C C . PHE A 1 85 ? -1.583 11.135 6.677 1.00 95.62 85 PHE A C 1
ATOM 677 O O . PHE A 1 85 ? -2.597 11.824 6.604 1.00 95.62 85 PHE A O 1
ATOM 684 N N . ARG A 1 86 ? -1.602 9.823 6.415 1.00 94.75 86 ARG A N 1
ATOM 685 C CA . ARG A 1 86 ? -2.806 9.108 5.966 1.00 94.75 86 ARG A CA 1
ATOM 686 C C . ARG A 1 86 ? -3.920 9.082 7.008 1.00 94.75 86 ARG A C 1
ATOM 688 O O . ARG A 1 86 ? -5.076 9.230 6.639 1.00 94.75 86 ARG A O 1
ATOM 695 N N . ARG A 1 87 ? -3.601 8.984 8.302 1.00 94.25 87 ARG A N 1
ATOM 696 C CA . ARG A 1 87 ? -4.611 9.040 9.381 1.00 94.25 87 ARG A CA 1
ATOM 697 C C . ARG A 1 87 ? -5.324 10.390 9.482 1.00 94.25 87 ARG A C 1
ATOM 699 O O . ARG A 1 87 ? -6.440 10.444 9.987 1.00 94.25 87 ARG A O 1
ATOM 706 N N . ARG A 1 88 ? -4.697 11.477 9.015 1.00 94.44 88 ARG A N 1
ATOM 707 C CA . ARG A 1 88 ? -5.314 12.816 8.978 1.00 94.44 88 ARG A CA 1
ATOM 708 C C . ARG A 1 88 ? -6.311 12.983 7.831 1.00 94.44 88 ARG A C 1
ATOM 710 O O . ARG A 1 88 ? -7.067 13.949 7.838 1.00 94.44 88 ARG A O 1
ATOM 717 N N . LYS A 1 89 ? -6.311 12.075 6.852 1.00 94.94 89 LYS A N 1
ATOM 718 C CA . LYS A 1 89 ? -7.221 12.137 5.710 1.00 94.94 89 LYS A CA 1
ATOM 719 C C . LYS A 1 89 ? -8.668 11.851 6.141 1.00 94.94 89 LYS A C 1
ATOM 721 O O . LYS A 1 89 ? -8.891 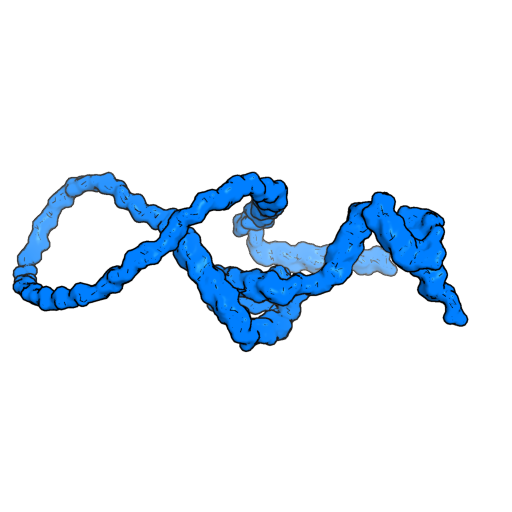10.913 6.909 1.00 94.94 89 LYS A O 1
ATOM 726 N N . PRO A 1 90 ? -9.667 12.598 5.646 1.00 95.62 90 PRO A N 1
ATOM 727 C CA . PRO A 1 90 ? -11.067 12.366 6.004 1.00 95.62 90 PRO A CA 1
ATOM 728 C C . PRO A 1 90 ? -11.585 11.009 5.506 1.00 95.62 90 PRO A C 1
ATOM 730 O O . PRO A 1 90 ? -12.422 10.388 6.161 1.00 95.62 90 PRO A O 1
ATOM 733 N N . GLU A 1 91 ? -11.060 10.495 4.391 1.00 95.81 91 GLU A N 1
ATOM 734 C CA . GLU A 1 91 ? -11.440 9.189 3.845 1.00 95.81 91 GLU A CA 1
ATOM 735 C C . GLU A 1 91 ? -11.103 8.048 4.811 1.00 95.81 91 GLU A C 1
ATOM 737 O O . GLU A 1 91 ? -11.829 7.056 4.880 1.00 95.81 91 GLU A O 1
ATOM 742 N N . TYR A 1 92 ? -10.037 8.205 5.603 1.00 96.31 92 TYR A N 1
ATOM 743 C CA . TYR A 1 92 ? -9.623 7.222 6.600 1.00 96.31 92 TYR A CA 1
ATOM 744 C C . TYR A 1 92 ? -10.704 6.978 7.660 1.00 96.31 92 TYR A C 1
ATOM 746 O O . TYR A 1 92 ? -10.933 5.834 8.055 1.00 96.31 92 TYR A O 1
ATOM 754 N N . GLN A 1 93 ? -11.421 8.027 8.076 1.00 96.25 93 GLN A N 1
ATOM 755 C CA . GLN A 1 93 ? -12.462 7.915 9.102 1.00 96.25 93 GLN A CA 1
ATOM 756 C C . GLN A 1 93 ? -13.595 6.982 8.664 1.00 96.25 93 GLN A C 1
ATOM 758 O O . GLN A 1 93 ? -14.050 6.153 9.452 1.00 96.25 93 GLN A O 1
ATOM 763 N N . ARG A 1 94 ? -13.978 7.024 7.379 1.00 96.81 94 ARG A N 1
ATOM 764 C CA . ARG A 1 94 ? -14.992 6.115 6.819 1.00 96.81 94 ARG A CA 1
ATOM 765 C C . ARG A 1 94 ? -14.556 4.654 6.931 1.00 96.81 94 ARG A C 1
ATOM 767 O O . ARG A 1 94 ? -15.338 3.801 7.350 1.00 96.81 94 ARG A O 1
ATOM 774 N N . TYR A 1 95 ? -13.297 4.361 6.605 1.00 97.25 95 TYR A N 1
ATOM 775 C CA . TYR A 1 95 ? -12.746 3.011 6.743 1.00 97.25 95 TYR A CA 1
ATOM 776 C C . TYR A 1 95 ? -12.665 2.565 8.205 1.00 97.25 95 TYR A C 1
ATOM 778 O O . TYR A 1 95 ? -12.980 1.413 8.508 1.00 97.25 95 TYR A O 1
ATOM 786 N N . LEU A 1 96 ? -12.297 3.467 9.117 1.00 95.69 96 LEU A N 1
ATOM 787 C CA . LEU A 1 96 ? -12.224 3.183 10.549 1.00 95.69 96 LEU A CA 1
ATOM 788 C C . LEU A 1 96 ? -13.598 2.851 11.143 1.00 95.69 96 LEU A C 1
ATOM 790 O O . LEU A 1 96 ? -13.728 1.893 11.907 1.00 95.69 96 LEU A O 1
ATOM 794 N N . GLU A 1 97 ? -14.636 3.596 10.773 1.00 95.69 97 GLU A N 1
ATOM 795 C CA . GLU A 1 97 ? -16.012 3.309 11.183 1.00 95.69 97 GLU A CA 1
ATOM 796 C C . GLU A 1 97 ? -16.494 1.949 10.676 1.00 95.69 97 GLU A C 1
ATOM 798 O O . GLU A 1 97 ? -17.061 1.171 11.449 1.00 95.69 97 GLU A O 1
ATOM 803 N N . LEU A 1 98 ? -16.242 1.636 9.400 1.00 96.12 98 LEU A N 1
ATOM 804 C CA . LEU A 1 98 ? -16.573 0.334 8.817 1.00 96.12 98 LEU A CA 1
ATOM 805 C C . LEU A 1 98 ? -15.846 -0.801 9.543 1.00 96.12 98 LEU A C 1
ATOM 807 O O . LEU A 1 98 ? -16.481 -1.784 9.924 1.00 96.12 98 LEU A O 1
ATOM 811 N N . ALA A 1 99 ? -14.547 -0.644 9.804 1.00 95.25 99 ALA A N 1
ATOM 812 C CA . ALA A 1 99 ? -13.764 -1.629 10.539 1.00 95.25 99 ALA A CA 1
ATOM 813 C C . ALA A 1 99 ? -14.325 -1.840 11.956 1.00 95.25 99 ALA A C 1
ATOM 815 O O . ALA A 1 99 ? -14.576 -2.974 12.358 1.00 95.25 99 ALA A O 1
ATOM 816 N N . ARG A 1 100 ? -14.627 -0.766 12.699 1.00 93.56 100 ARG A N 1
ATOM 817 C CA . ARG A 1 100 ? -15.245 -0.855 14.036 1.00 93.56 100 ARG A CA 1
ATOM 818 C C . ARG A 1 100 ? -16.603 -1.559 14.009 1.00 93.56 100 ARG A C 1
ATOM 820 O O . ARG A 1 100 ? -16.872 -2.382 14.883 1.00 93.56 100 ARG A O 1
ATOM 827 N N . LYS A 1 101 ? -17.452 -1.267 13.016 1.00 94.44 101 LYS A N 1
ATOM 828 C CA . LYS A 1 101 ? -18.739 -1.958 12.819 1.00 94.44 101 LYS A CA 1
ATOM 829 C C . LYS A 1 101 ? -18.531 -3.455 12.579 1.00 94.44 101 LYS A C 1
ATOM 831 O O . LYS A 1 101 ? -19.191 -4.259 13.230 1.00 94.44 101 LYS A O 1
ATOM 836 N N . GLN A 1 102 ? -17.578 -3.826 11.723 1.00 93.06 102 GLN A N 1
ATOM 837 C CA . GLN A 1 102 ? -17.233 -5.226 11.458 1.00 93.06 102 GLN A CA 1
ATOM 838 C C . GLN A 1 102 ? -16.750 -5.947 12.721 1.00 93.06 102 GLN A C 1
ATOM 840 O O . GLN A 1 102 ? -17.228 -7.041 13.015 1.00 93.06 102 GLN A O 1
ATOM 845 N N . PHE A 1 103 ? -15.867 -5.332 13.512 1.00 88.69 103 PHE A N 1
ATOM 846 C CA . PHE A 1 103 ? -15.406 -5.915 14.776 1.00 88.69 103 PHE A CA 1
ATOM 847 C C . PHE A 1 103 ? -16.548 -6.109 15.784 1.00 88.69 103 PHE A C 1
ATOM 849 O O . PHE A 1 103 ? -16.637 -7.170 16.397 1.00 88.69 103 PHE A O 1
ATOM 856 N N . ARG A 1 104 ? -17.469 -5.142 15.913 1.00 87.31 104 ARG A N 1
ATOM 857 C CA . ARG A 1 104 ? -18.656 -5.269 16.785 1.00 87.31 104 ARG A CA 1
ATOM 858 C C . ARG A 1 104 ? -19.607 -6.379 16.329 1.00 87.31 104 ARG A C 1
ATOM 860 O O . ARG A 1 104 ? -20.065 -7.165 17.155 1.00 87.31 104 ARG A O 1
ATOM 867 N N . ALA A 1 105 ? -19.868 -6.468 15.024 1.00 85.62 105 ALA A N 1
ATOM 868 C CA . ALA A 1 105 ? -20.698 -7.524 14.443 1.00 85.62 105 ALA A CA 1
ATOM 869 C C . ALA A 1 105 ? -20.061 -8.917 14.598 1.00 85.62 105 ALA A C 1
ATOM 871 O O . ALA A 1 105 ? -20.757 -9.908 14.778 1.00 85.62 105 ALA A O 1
ATOM 872 N N . SER A 1 106 ? -18.730 -8.992 14.576 1.00 81.44 106 SER A N 1
ATOM 873 C CA . SER A 1 106 ? -17.989 -10.248 14.747 1.00 81.44 106 SER A CA 1
ATOM 874 C C . SER A 1 106 ? -17.865 -10.664 16.220 1.00 81.44 106 SER A C 1
ATOM 876 O O . SER A 1 106 ? -17.764 -11.851 16.521 1.00 81.44 106 SER A O 1
ATOM 878 N N . GLY A 1 107 ? -17.890 -9.701 17.149 1.00 64.12 107 GLY A N 1
ATOM 879 C CA . GLY A 1 107 ? -17.746 -9.914 18.594 1.00 64.12 107 GLY A CA 1
ATOM 880 C C . GLY A 1 107 ? -18.991 -10.445 19.319 1.00 64.12 107 GLY A C 1
ATOM 881 O O . GLY A 1 107 ? -18.920 -10.707 20.513 1.00 64.12 107 GLY A O 1
ATOM 882 N N . THR A 1 108 ? -20.122 -10.632 18.632 1.00 52.50 108 THR A N 1
ATOM 883 C CA . THR A 1 108 ? -21.407 -11.045 19.237 1.00 52.50 108 THR A CA 1
ATOM 884 C C . THR A 1 108 ? -21.694 -12.553 19.186 1.00 52.50 108 THR A C 1
ATOM 886 O O . THR A 1 108 ? -22.782 -12.979 19.558 1.00 52.50 108 THR A O 1
ATOM 889 N N . ARG A 1 109 ? -20.722 -13.402 18.816 1.00 50.44 109 ARG A N 1
ATOM 890 C CA . ARG A 1 109 ? -20.843 -14.877 18.913 1.00 50.44 109 ARG A CA 1
ATOM 891 C C . ARG A 1 109 ? -20.215 -15.488 20.172 1.00 50.44 109 ARG A C 1
ATOM 893 O O . ARG A 1 109 ? -19.781 -16.635 20.147 1.00 50.44 109 ARG A O 1
ATOM 900 N N . ILE A 1 110 ? -20.200 -14.769 21.292 1.00 50.62 110 ILE A N 1
ATOM 901 C CA . ILE A 1 110 ? -20.141 -15.436 22.598 1.00 50.62 110 ILE A CA 1
ATOM 902 C C . ILE A 1 110 ? -21.591 -15.597 23.046 1.00 50.62 110 ILE A C 1
ATOM 904 O O . ILE A 1 110 ? -22.203 -14.674 23.576 1.00 50.62 110 ILE A O 1
ATOM 908 N N . LEU A 1 111 ? -22.162 -16.759 22.725 1.00 50.78 111 LEU A N 1
ATOM 909 C CA . LEU A 1 111 ? -23.467 -17.183 23.220 1.00 50.78 111 LEU A CA 1
ATOM 910 C C . LEU A 1 111 ? -23.480 -17.075 24.756 1.00 50.78 111 LEU A C 1
ATOM 912 O O . LEU A 1 111 ? -22.541 -17.558 25.394 1.00 50.78 111 LEU A O 1
ATOM 916 N N . PRO A 1 112 ? -24.528 -16.511 25.379 1.00 51.97 112 PRO A N 1
ATOM 917 C CA . PRO A 1 112 ? -24.738 -16.686 26.804 1.00 51.97 112 PRO A CA 1
ATOM 918 C C . PRO A 1 112 ? -25.173 -18.137 27.033 1.00 51.97 112 PRO A C 1
ATOM 920 O O . PRO A 1 112 ? -26.352 -18.467 26.910 1.00 51.97 112 PRO A O 1
ATOM 923 N N . ALA A 1 113 ? -24.234 -19.026 27.354 1.00 49.22 113 ALA A N 1
ATOM 924 C CA . ALA A 1 113 ? -24.575 -20.352 27.854 1.00 49.22 113 ALA A CA 1
ATOM 925 C C . ALA A 1 113 ? -25.086 -20.220 29.297 1.00 49.22 113 ALA A C 1
ATOM 927 O O . ALA A 1 113 ? -24.368 -20.427 30.271 1.00 49.22 113 ALA A O 1
ATOM 928 N N . LYS A 1 114 ? -26.363 -19.849 29.420 1.00 54.09 114 LYS A N 1
ATOM 929 C CA . LYS A 1 114 ? -27.206 -20.293 30.527 1.00 54.09 114 LYS A CA 1
ATOM 930 C C . LYS A 1 114 ? -27.326 -21.812 30.408 1.00 54.09 114 LYS A C 1
ATOM 932 O O . LYS A 1 114 ? -28.034 -22.300 29.534 1.00 54.09 114 LYS A O 1
ATOM 937 N N . SER A 1 115 ? -26.690 -22.544 31.311 1.00 47.69 115 SER A N 1
ATOM 938 C CA . SER A 1 115 ? -27.172 -23.858 31.729 1.00 47.69 115 SER A CA 1
ATOM 939 C C . SER A 1 115 ? -27.414 -23.809 33.234 1.00 47.69 115 SER A C 1
ATOM 941 O O . SER A 1 115 ? -26.486 -23.757 34.036 1.00 47.69 115 SER A O 1
ATOM 943 N N . SER A 1 116 ? -28.699 -23.751 33.568 1.00 53.25 116 SER A N 1
ATOM 944 C CA . SER A 1 116 ? -29.340 -24.123 34.834 1.00 53.25 116 SER A CA 1
ATOM 945 C C . SER A 1 116 ? -28.737 -25.408 35.435 1.00 53.25 116 SER A C 1
ATOM 947 O O . SER A 1 116 ? -28.351 -26.305 34.690 1.00 53.25 116 SER A O 1
ATOM 949 N N . SER A 1 117 ? -28.675 -25.616 36.756 1.00 51.00 117 SER A N 1
ATOM 950 C CA . SER A 1 117 ? -29.826 -25.846 37.667 1.00 51.00 117 SER A CA 1
ATOM 951 C C . SER A 1 117 ? -29.364 -25.857 39.168 1.00 51.00 117 SER A C 1
ATOM 953 O O . SER A 1 117 ? -28.259 -25.390 39.427 1.00 51.00 117 SER A O 1
ATOM 955 N N . PRO A 1 118 ? -30.140 -26.331 40.178 1.00 53.47 118 PRO A N 1
ATOM 956 C CA . PRO A 1 118 ? -30.979 -25.509 41.063 1.00 53.47 118 PRO A CA 1
ATOM 957 C C . PRO A 1 118 ? -30.681 -25.628 42.590 1.00 53.47 118 PRO A C 1
ATOM 959 O O . PRO A 1 118 ? -30.090 -26.591 43.054 1.00 53.47 118 PRO A O 1
ATOM 962 N N . ALA A 1 119 ? -31.177 -24.633 43.342 1.00 45.59 119 ALA A N 1
ATOM 963 C CA . ALA A 1 119 ? -31.643 -24.601 44.746 1.00 45.59 119 ALA A CA 1
ATOM 964 C C . ALA A 1 119 ? -30.882 -25.307 45.901 1.00 45.59 119 ALA A C 1
ATOM 966 O O . ALA A 1 119 ? -30.875 -26.528 46.000 1.00 45.59 119 ALA A O 1
ATOM 967 N N . ALA A 1 120 ? -30.506 -24.515 46.920 1.00 43.19 120 ALA A N 1
ATOM 968 C CA . ALA A 1 120 ? -30.875 -24.787 48.319 1.00 43.19 120 ALA A CA 1
ATOM 969 C C . ALA A 1 120 ? -30.905 -23.493 49.167 1.00 43.19 120 ALA A C 1
ATOM 971 O O . ALA A 1 120 ? -29.949 -22.728 49.229 1.00 43.19 120 ALA A O 1
ATOM 972 N N . SER A 1 121 ? -32.069 -23.283 49.774 1.00 48.28 121 SER A N 1
ATOM 973 C CA . SER A 1 121 ? -32.566 -22.266 50.708 1.00 48.28 121 SER A CA 1
ATOM 974 C C . SER A 1 121 ? -31.639 -21.832 51.853 1.00 48.28 121 SER A C 1
ATOM 976 O O . SER A 1 121 ? -31.057 -22.700 52.491 1.00 48.28 121 SER A O 1
ATOM 978 N N . THR A 1 122 ? -31.663 -20.545 52.254 1.00 43.28 122 THR A N 1
ATOM 979 C CA . THR A 1 122 ? -32.185 -20.099 53.580 1.00 43.28 122 THR A CA 1
ATOM 980 C C . THR A 1 122 ? -32.291 -18.559 53.726 1.00 43.28 122 THR A C 1
ATOM 982 O O . THR A 1 122 ? -31.298 -17.849 53.779 1.00 43.28 122 THR A O 1
ATOM 985 N N . SER A 1 123 ? -33.545 -18.085 53.799 1.00 49.12 123 SER A N 1
ATOM 986 C CA . SER A 1 123 ? -34.143 -17.105 54.743 1.00 49.12 123 SER A CA 1
ATOM 987 C C . SER A 1 123 ? -33.536 -15.720 55.076 1.00 49.12 123 SER A C 1
ATOM 989 O O . SER A 1 123 ? -32.489 -15.619 55.703 1.00 49.12 123 SER A O 1
ATOM 991 N N . GLY A 1 124 ? -34.400 -14.699 54.900 1.00 42.22 124 GLY A N 1
ATOM 992 C CA . GLY A 1 124 ? -34.504 -13.449 55.689 1.00 42.22 124 GLY A CA 1
ATOM 993 C C . GLY A 1 124 ? -33.930 -12.208 54.983 1.00 42.22 124 GLY A C 1
ATOM 994 O O . GLY A 1 124 ? -32.810 -12.256 54.511 1.00 42.22 124 GLY A O 1
ATOM 995 N N . SER A 1 125 ? -34.571 -11.044 54.856 1.00 48.84 125 SER A N 1
ATOM 996 C CA . SER A 1 125 ? -35.787 -10.490 55.450 1.00 48.84 125 SER A CA 1
ATOM 997 C C . SER A 1 125 ? -36.271 -9.279 54.616 1.00 48.84 125 SER A C 1
ATOM 999 O O . SER A 1 125 ? -35.501 -8.668 53.880 1.00 48.84 125 SER A O 1
ATOM 1001 N N . SER A 1 126 ? -37.561 -8.978 54.758 1.00 50.66 126 SER A N 1
ATOM 1002 C CA . SER A 1 126 ? -38.412 -7.934 54.160 1.00 50.66 126 SER A CA 1
ATOM 1003 C C . SER A 1 126 ? -37.853 -6.501 54.116 1.00 50.66 126 SER A C 1
ATOM 1005 O O . SER A 1 126 ? -37.433 -6.014 55.159 1.00 50.66 126 SER A O 1
ATOM 1007 N N . VAL A 1 127 ? -38.013 -5.790 52.982 1.00 51.19 127 VAL A N 1
ATOM 1008 C CA . VAL A 1 127 ? -38.591 -4.423 52.940 1.00 51.19 127 VAL A CA 1
ATOM 1009 C C . VAL A 1 127 ? -39.337 -4.216 51.610 1.00 51.19 127 VAL A C 1
ATOM 1011 O O . VAL A 1 127 ? -38.795 -4.391 50.521 1.00 51.19 127 VAL A O 1
ATOM 1014 N N . VAL A 1 128 ? -40.609 -3.853 51.740 1.00 51.16 128 VAL A N 1
ATOM 1015 C CA . VAL A 1 128 ? -41.574 -3.447 50.710 1.00 51.16 128 VAL A CA 1
ATOM 1016 C C . VAL A 1 128 ? -41.212 -2.069 50.149 1.00 51.16 128 VAL A C 1
ATOM 1018 O O . VAL A 1 128 ? -40.852 -1.203 50.934 1.00 51.16 128 VAL A O 1
ATOM 1021 N N . CYS A 1 129 ? -41.401 -1.825 48.847 1.00 40.06 129 CYS A N 1
ATOM 1022 C CA . CYS A 1 129 ? -41.984 -0.567 48.355 1.00 40.06 129 CYS A CA 1
ATOM 1023 C C . CYS A 1 129 ? -42.431 -0.681 46.890 1.00 40.06 129 CYS A C 1
ATOM 1025 O O . CYS A 1 129 ? -41.776 -1.293 46.052 1.00 40.06 129 CYS A O 1
ATOM 1027 N N . GLN A 1 130 ? -43.613 -0.128 46.650 1.00 45.97 130 GLN A N 1
ATOM 1028 C CA . GLN A 1 130 ? -44.500 -0.332 45.512 1.00 45.97 130 GLN A CA 1
ATOM 1029 C C . GLN A 1 130 ? -44.092 0.486 44.277 1.00 45.97 130 GLN A C 1
ATOM 1031 O O . GLN A 1 130 ? -43.516 1.566 44.382 1.00 45.97 130 GLN A O 1
ATOM 1036 N N . THR A 1 131 ? -44.459 -0.034 43.107 1.00 43.19 131 THR A N 1
ATOM 1037 C CA . THR A 1 131 ? -44.606 0.687 41.832 1.00 43.19 131 THR A CA 1
ATOM 1038 C C . THR A 1 131 ? -45.830 1.615 41.861 1.00 43.19 131 THR A C 1
ATOM 1040 O O . THR A 1 131 ? -46.754 1.389 42.644 1.00 43.19 131 THR A O 1
ATOM 1043 N N . PRO A 1 132 ? -45.871 2.651 40.999 1.00 59.91 132 PRO A N 1
ATOM 1044 C CA . PRO A 1 132 ? -46.681 2.508 39.781 1.00 59.91 132 PRO A CA 1
ATOM 1045 C C . PRO A 1 132 ? -46.104 3.155 38.501 1.00 59.91 132 PRO A C 1
ATOM 10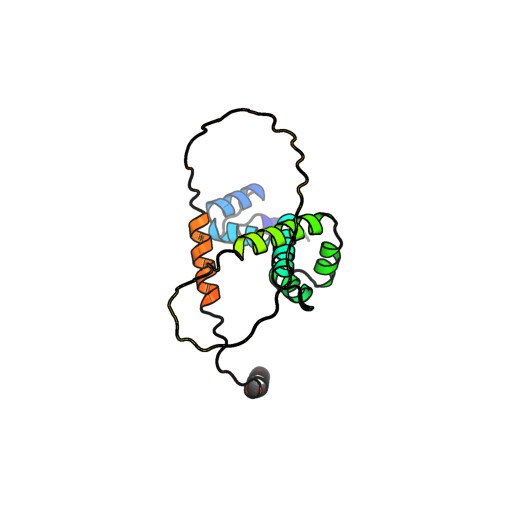47 O O . PRO A 1 132 ? -45.312 4.093 38.525 1.00 59.91 132 PRO A O 1
ATOM 1050 N N . VAL A 1 133 ? -46.573 2.602 37.378 1.00 49.69 133 VAL A N 1
ATOM 1051 C CA . VAL A 1 133 ? -46.438 3.016 35.963 1.00 49.69 133 VAL A CA 1
ATOM 1052 C C . VAL A 1 133 ? -47.547 4.040 35.628 1.00 49.69 133 VAL A C 1
ATOM 1054 O O . VAL A 1 133 ? -48.585 4.006 36.291 1.00 49.69 133 VAL A O 1
ATOM 1057 N N . PRO A 1 134 ? -47.366 4.957 34.654 1.00 60.06 134 PRO A N 1
ATOM 1058 C CA . PRO A 1 134 ? -48.076 4.838 33.359 1.00 60.06 134 PRO A CA 1
ATOM 1059 C C . PRO A 1 134 ? -47.172 5.193 32.153 1.00 60.06 134 PRO A C 1
ATOM 1061 O O . PRO A 1 134 ? -46.300 6.049 32.236 1.00 60.06 134 PRO A O 1
ATOM 1064 N N . GLU A 1 135 ? -47.176 4.394 31.083 1.00 51.47 135 GLU A N 1
ATOM 1065 C CA . GLU A 1 135 ? -47.977 4.555 29.849 1.00 51.47 135 GLU A CA 1
ATOM 1066 C C . GLU A 1 135 ? -47.749 5.868 29.072 1.00 51.47 135 GLU A C 1
ATOM 1068 O O . GLU A 1 135 ? -48.213 6.936 29.451 1.00 51.47 135 GLU A O 1
ATOM 1073 N N . GLY A 1 136 ? -47.112 5.735 27.904 1.00 48.09 136 GLY A N 1
ATOM 1074 C CA . GLY A 1 136 ? -47.029 6.755 26.860 1.00 48.09 136 GLY A CA 1
ATOM 1075 C C . GLY A 1 136 ? -46.847 6.077 25.504 1.00 48.09 136 GLY A C 1
ATOM 1076 O O . GLY A 1 136 ? -45.742 5.694 25.128 1.00 48.09 136 GLY A O 1
ATOM 1077 N N . LYS A 1 137 ? -47.973 5.843 24.828 1.00 54.00 137 LYS A N 1
ATOM 1078 C CA . LYS A 1 137 ? -48.101 5.302 23.472 1.00 54.00 137 LYS A CA 1
ATOM 1079 C C . LYS A 1 137 ? -47.862 6.435 22.480 1.00 54.00 137 LYS A C 1
ATOM 1081 O O . LYS A 1 137 ? -48.565 7.424 22.592 1.00 54.00 137 LYS A O 1
ATOM 1086 N N . ASP A 1 138 ? -47.034 6.231 21.457 1.00 57.00 138 ASP A N 1
ATOM 1087 C CA . ASP A 1 138 ? -47.243 6.907 20.175 1.00 57.00 138 ASP A CA 1
ATOM 1088 C C . ASP A 1 138 ? -46.836 6.033 18.985 1.00 57.00 138 ASP A C 1
ATOM 1090 O O . ASP A 1 138 ? -45.726 5.512 18.871 1.00 57.00 138 ASP A O 1
ATOM 1094 N N . LYS A 1 139 ? -47.836 5.849 18.122 1.00 52.28 139 LYS A N 1
ATOM 1095 C CA . LYS A 1 139 ? -47.820 5.200 16.812 1.00 52.28 139 LYS A CA 1
ATOM 1096 C C . LYS A 1 139 ? -47.303 6.191 15.771 1.00 52.28 139 LYS A C 1
ATOM 1098 O O . LYS A 1 139 ? -47.776 7.315 15.769 1.00 52.28 139 LYS A O 1
ATOM 1103 N N . LEU A 1 140 ? -46.493 5.736 14.814 1.00 45.22 140 LEU A N 1
ATOM 1104 C CA . LEU A 1 140 ? -46.460 6.139 13.387 1.00 45.22 140 LEU A CA 1
ATOM 1105 C C . LEU A 1 140 ? -45.178 5.526 12.782 1.00 45.22 140 LEU A C 1
ATOM 1107 O O . LEU A 1 140 ? -44.143 5.550 13.426 1.00 45.22 140 LEU A O 1
ATOM 1111 N N . LYS A 1 141 ? -45.065 5.028 11.553 1.00 56.09 141 LYS A N 1
ATOM 1112 C CA . LYS A 1 141 ? -45.965 4.631 10.467 1.00 56.09 141 LYS A CA 1
ATOM 1113 C C . LYS A 1 141 ? -45.025 4.008 9.428 1.00 56.09 141 LYS A C 1
ATOM 1115 O O . LYS A 1 141 ? -44.059 4.647 9.025 1.00 56.09 141 LYS A O 1
ATOM 1120 N N . GLN A 1 142 ? -45.265 2.755 9.049 1.00 47.31 142 GLN A N 1
ATOM 1121 C CA . GLN A 1 142 ? -44.602 2.141 7.896 1.00 47.31 142 GLN A CA 1
ATOM 1122 C C . GLN A 1 142 ? -45.132 2.776 6.605 1.00 47.31 142 GLN A C 1
ATOM 1124 O O . GLN A 1 142 ? -46.325 3.084 6.523 1.00 47.31 142 GLN A O 1
ATOM 1129 N N . PRO A 1 143 ? -44.288 2.877 5.573 1.00 55.69 143 PRO A N 1
ATOM 1130 C CA . PRO A 1 143 ? -44.737 2.633 4.215 1.00 55.69 143 PRO A CA 1
ATOM 1131 C C . PRO A 1 143 ? -44.153 1.329 3.663 1.00 55.69 143 PRO A C 1
ATOM 1133 O O . PRO A 1 143 ? -43.026 0.931 3.953 1.00 55.69 143 PRO A O 1
ATOM 1136 N N . ALA A 1 144 ? -45.011 0.666 2.899 1.00 43.78 144 ALA A N 1
ATOM 1137 C CA . ALA A 1 144 ? -44.831 -0.629 2.283 1.00 43.78 144 ALA A CA 1
ATOM 1138 C C . ALA A 1 144 ? -43.986 -0.574 1.002 1.00 43.78 144 ALA A C 1
ATOM 1140 O O . ALA A 1 144 ? -43.937 0.454 0.336 1.00 43.78 144 ALA A O 1
ATOM 1141 N N . SER A 1 145 ? -43.489 -1.767 0.653 1.00 42.41 145 SER A N 1
ATOM 1142 C CA . SER A 1 145 ? -43.301 -2.306 -0.701 1.00 42.41 145 SER A CA 1
ATOM 1143 C C . SER A 1 145 ? -42.277 -1.627 -1.611 1.00 42.41 145 SER A C 1
ATOM 1145 O O . SER A 1 145 ? -42.429 -0.470 -1.973 1.00 42.41 145 SER A O 1
ATOM 1147 N N . CYS A 1 146 ? -41.297 -2.409 -2.076 1.00 32.12 146 CYS A N 1
ATOM 1148 C CA . CYS A 1 146 ? -41.257 -2.829 -3.480 1.00 32.12 146 CYS A CA 1
ATOM 1149 C C . CYS A 1 146 ? -40.156 -3.883 -3.718 1.00 32.12 146 CYS A C 1
ATOM 1151 O O . CYS A 1 146 ? -38.976 -3.632 -3.510 1.00 32.12 146 CYS A O 1
ATOM 1153 N N . GLU A 1 147 ? -40.631 -5.046 -4.166 1.00 46.84 147 GLU A N 1
ATOM 1154 C CA . GLU A 1 147 ? -40.067 -5.905 -5.216 1.00 46.84 147 GLU A CA 1
ATOM 1155 C C . GLU A 1 147 ? -38.865 -6.819 -4.912 1.00 46.84 147 GLU A C 1
ATOM 1157 O O . GLU A 1 147 ? -37.720 -6.421 -4.721 1.00 46.84 147 GLU A O 1
ATOM 1162 N N . ASN A 1 148 ? -39.201 -8.114 -4.925 1.00 48.09 148 ASN A N 1
ATOM 1163 C CA . ASN A 1 148 ? -38.307 -9.243 -5.113 1.00 48.09 148 ASN A CA 1
ATOM 1164 C C . ASN A 1 148 ? -37.805 -9.257 -6.565 1.00 48.09 148 ASN A C 1
ATOM 1166 O O . ASN A 1 148 ? -38.614 -9.344 -7.485 1.00 48.09 148 ASN A O 1
ATOM 1170 N N . GLU A 1 149 ? -36.489 -9.281 -6.747 1.00 48.44 149 GLU A N 1
ATOM 1171 C CA . GLU A 1 149 ? -35.815 -9.651 -7.997 1.00 48.44 149 GLU A CA 1
ATOM 1172 C C . GLU A 1 149 ? -34.997 -10.922 -7.709 1.00 48.44 149 GLU A C 1
ATOM 1174 O O . GLU A 1 149 ? -34.075 -10.879 -6.886 1.00 48.44 149 GLU A O 1
ATOM 1179 N N . PRO A 1 150 ? -35.329 -12.081 -8.305 1.00 61.97 150 PRO A N 1
ATOM 1180 C CA . PRO A 1 150 ? -34.515 -13.276 -8.196 1.00 61.97 150 PRO A CA 1
ATOM 1181 C C . PRO A 1 150 ? -33.523 -13.296 -9.363 1.00 61.97 150 PRO A C 1
ATOM 1183 O O . PRO A 1 150 ? -33.854 -13.771 -10.448 1.00 61.97 150 PRO A O 1
ATOM 1186 N N . LEU A 1 151 ? -32.296 -12.815 -9.143 1.00 44.22 151 LEU A N 1
ATOM 1187 C CA . LEU A 1 151 ? -31.222 -12.933 -10.132 1.00 44.22 151 LEU A CA 1
ATOM 1188 C C . LEU A 1 151 ? -30.063 -13.796 -9.613 1.00 44.22 151 LEU A C 1
ATOM 1190 O O . LEU A 1 151 ? -29.118 -13.333 -8.985 1.00 44.22 151 LEU A O 1
ATOM 1194 N N . SER A 1 152 ? -30.221 -15.089 -9.888 1.00 47.06 152 SER A N 1
ATOM 1195 C CA . SER A 1 152 ? -29.249 -15.962 -10.553 1.00 47.06 152 SER A CA 1
ATOM 1196 C C . SER A 1 152 ? -27.809 -16.070 -10.024 1.00 47.06 152 SER A C 1
ATOM 1198 O O . SER A 1 152 ? -26.969 -15.202 -10.228 1.00 47.06 152 SER A O 1
ATOM 1200 N N . GLN A 1 153 ? -27.531 -17.290 -9.552 1.00 48.62 153 GLN A N 1
ATOM 1201 C CA . GLN A 1 153 ? -26.399 -18.146 -9.938 1.00 48.62 153 GLN A CA 1
ATOM 1202 C C . GLN A 1 153 ? -24.981 -17.726 -9.530 1.00 48.62 153 GLN A C 1
ATOM 1204 O O . GLN A 1 153 ? -24.265 -17.002 -10.218 1.00 48.62 153 GLN A O 1
ATOM 1209 N N . ASP A 1 154 ? -24.571 -18.343 -8.422 1.00 52.72 154 ASP A N 1
ATOM 1210 C CA . ASP A 1 154 ? -23.288 -19.009 -8.186 1.00 52.72 154 ASP A CA 1
ATOM 1211 C C . ASP A 1 154 ? -22.237 -18.886 -9.302 1.00 52.72 154 ASP A C 1
ATOM 1213 O O . ASP A 1 154 ? -22.162 -19.681 -10.238 1.00 52.72 154 ASP A O 1
ATOM 1217 N N . MET A 1 155 ? -21.336 -17.924 -9.120 1.00 48.41 155 MET A N 1
ATOM 1218 C CA . MET A 1 155 ? -19.977 -17.986 -9.648 1.00 48.41 155 MET A CA 1
ATOM 1219 C C . MET A 1 155 ? -19.030 -17.958 -8.450 1.00 48.41 155 MET A C 1
ATOM 1221 O O . MET A 1 155 ? -18.454 -16.925 -8.099 1.00 48.41 155 MET A O 1
ATOM 1225 N N . GLU A 1 156 ? -18.906 -19.108 -7.781 1.00 50.41 156 GLU A N 1
ATOM 1226 C CA . GLU A 1 156 ? -17.853 -19.348 -6.797 1.00 50.41 156 GLU A CA 1
ATOM 1227 C C . GLU A 1 156 ? -16.491 -19.157 -7.472 1.00 50.41 156 GLU A C 1
ATOM 1229 O O . GLU A 1 156 ? -16.005 -19.972 -8.255 1.00 50.41 156 GLU A O 1
ATOM 1234 N N . SER A 1 157 ? -15.881 -18.011 -7.185 1.00 47.84 157 SER A N 1
ATOM 1235 C CA . SER A 1 157 ? -14.585 -17.621 -7.714 1.00 47.84 157 SER A CA 1
ATOM 1236 C C . SER A 1 157 ? -13.473 -18.445 -7.030 1.00 47.84 157 SER A C 1
ATOM 1238 O O . SER A 1 157 ? -13.316 -18.341 -5.807 1.00 47.84 157 SER A O 1
ATOM 1240 N N . PRO A 1 158 ? -12.628 -19.203 -7.763 1.00 54.19 158 PRO A N 1
ATOM 1241 C CA . PRO A 1 158 ? -11.578 -20.075 -7.199 1.00 54.19 158 PRO A CA 1
ATOM 1242 C C . PRO A 1 158 ? -10.472 -19.365 -6.391 1.00 54.19 158 PRO A C 1
ATOM 1244 O O . PRO A 1 158 ? -9.532 -19.998 -5.905 1.00 54.19 158 PRO A O 1
ATOM 1247 N N . LEU A 1 159 ? -10.529 -18.038 -6.253 1.00 49.34 159 LEU A N 1
ATOM 1248 C CA . LEU A 1 159 ? -9.513 -17.237 -5.568 1.00 49.34 159 LEU A CA 1
ATOM 1249 C C . LEU A 1 159 ? -9.686 -17.191 -4.043 1.00 49.34 159 LEU A C 1
ATOM 1251 O O . LEU A 1 159 ? -8.706 -16.946 -3.337 1.00 49.34 159 LEU A O 1
ATOM 1255 N N . LEU A 1 160 ? -10.874 -17.497 -3.513 1.00 48.72 160 LEU A N 1
ATOM 1256 C CA . LEU A 1 160 ? -11.126 -17.463 -2.065 1.00 48.72 160 LEU A CA 1
ATOM 1257 C C . LEU A 1 160 ? -10.541 -18.666 -1.302 1.00 48.72 160 LEU A C 1
ATOM 1259 O O . LEU A 1 160 ? -10.231 -18.540 -0.117 1.00 48.72 160 LEU A O 1
ATOM 1263 N N . GLN A 1 161 ? -10.264 -19.794 -1.966 1.00 49.75 161 GLN A N 1
ATOM 1264 C CA . GLN A 1 161 ? -9.621 -20.947 -1.314 1.00 49.75 161 GLN A CA 1
ATOM 1265 C C . GLN A 1 161 ? -8.124 -20.731 -1.019 1.00 49.75 161 GLN A C 1
ATOM 1267 O O . GLN A 1 161 ? -7.599 -21.283 -0.050 1.00 49.75 161 GLN A O 1
ATOM 1272 N N . LYS A 1 162 ? -7.419 -19.878 -1.778 1.00 48.72 162 LYS A N 1
ATOM 1273 C CA . LYS A 1 162 ? -5.966 -19.666 -1.593 1.00 48.72 162 LYS A CA 1
ATOM 1274 C C . LYS A 1 162 ? -5.618 -18.758 -0.410 1.00 48.72 162 LYS A C 1
ATOM 1276 O O . LYS A 1 162 ? -4.519 -18.859 0.135 1.00 48.72 162 LYS A O 1
ATOM 1281 N N . VAL A 1 163 ? -6.547 -17.913 0.038 1.00 48.81 163 VAL A N 1
ATOM 1282 C CA . VAL A 1 163 ? -6.316 -16.996 1.172 1.00 48.81 163 VAL A CA 1
ATOM 1283 C C . VAL A 1 163 ? -6.359 -17.742 2.516 1.00 48.81 163 VAL A C 1
ATOM 1285 O O . VAL A 1 163 ? -5.588 -17.435 3.425 1.00 48.81 163 VAL A O 1
ATOM 1288 N N . SER A 1 164 ? -7.174 -18.799 2.604 1.00 49.31 164 SER A N 1
ATOM 1289 C CA . SER A 1 164 ? -7.324 -19.648 3.797 1.00 49.31 164 SER A CA 1
ATOM 1290 C C . SER A 1 164 ? -6.046 -20.435 4.139 1.00 49.31 164 SER A C 1
ATOM 1292 O O . SER A 1 164 ? -5.638 -20.508 5.300 1.00 49.31 164 SER A O 1
ATOM 1294 N N . ALA A 1 165 ? -5.323 -20.935 3.129 1.00 50.66 165 ALA A N 1
ATOM 1295 C CA . ALA A 1 165 ? -4.087 -21.696 3.340 1.00 50.66 165 ALA A CA 1
ATOM 1296 C C . ALA A 1 165 ? -2.908 -20.833 3.837 1.00 50.66 165 ALA A C 1
ATOM 1298 O O . ALA A 1 165 ? -2.064 -21.313 4.598 1.00 50.66 165 ALA A O 1
ATOM 1299 N N . ARG A 1 166 ? -2.849 -19.548 3.453 1.00 46.78 166 ARG A N 1
ATOM 1300 C CA . ARG A 1 166 ? -1.788 -18.623 3.898 1.00 46.78 166 ARG A CA 1
ATOM 1301 C C . ARG A 1 166 ? -2.022 -18.129 5.328 1.00 46.78 166 ARG A C 1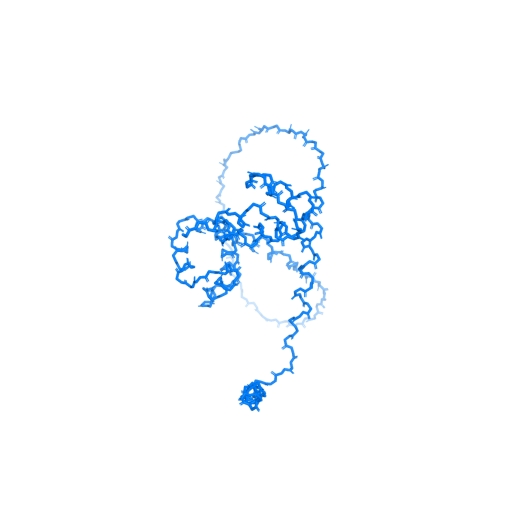
ATOM 1303 O O . ARG A 1 166 ? -1.066 -17.949 6.077 1.00 46.78 166 ARG A O 1
ATOM 1310 N N . GLN A 1 167 ? -3.283 -17.977 5.733 1.00 51.97 167 GLN A N 1
ATOM 1311 C CA . GLN A 1 167 ? -3.645 -17.530 7.080 1.00 51.97 167 GLN A CA 1
ATOM 1312 C C . GLN A 1 167 ? -3.435 -18.622 8.145 1.00 51.97 167 GLN A C 1
ATOM 1314 O O . GLN A 1 167 ? -3.136 -18.302 9.295 1.00 51.97 167 GLN A O 1
ATOM 1319 N N . LYS A 1 168 ? -3.499 -19.906 7.759 1.00 52.16 168 LYS A N 1
ATOM 1320 C CA . LYS A 1 168 ? -3.220 -21.040 8.657 1.00 52.16 168 LYS A CA 1
ATOM 1321 C C . LYS A 1 168 ? -1.731 -21.163 9.026 1.00 52.16 168 LYS A C 1
ATOM 1323 O O . LYS A 1 168 ? -1.430 -21.395 10.190 1.00 52.16 168 LYS A O 1
ATOM 1328 N N . ARG A 1 169 ? -0.800 -20.883 8.097 1.00 52.22 169 ARG A N 1
ATOM 1329 C CA . ARG A 1 169 ? 0.658 -20.942 8.371 1.00 52.22 169 ARG A CA 1
ATOM 1330 C C . ARG A 1 169 ? 1.172 -19.839 9.301 1.00 52.22 169 ARG A C 1
ATOM 1332 O O . ARG A 1 169 ? 2.137 -20.058 10.016 1.00 52.22 169 ARG A O 1
ATOM 1339 N N . MET A 1 170 ? 0.528 -18.671 9.326 1.00 48.66 170 MET A N 1
ATOM 1340 C CA . MET A 1 170 ? 0.897 -17.572 10.238 1.00 48.66 170 MET A CA 1
ATOM 1341 C C . MET A 1 170 ? 0.512 -17.846 11.701 1.00 48.66 170 MET A C 1
ATOM 1343 O O . MET A 1 170 ? 0.981 -17.154 12.600 1.00 48.66 170 MET A O 1
ATOM 1347 N N . ARG A 1 171 ? -0.372 -18.822 11.955 1.00 47.91 171 ARG A N 1
ATOM 1348 C CA . ARG A 1 171 ? -0.862 -19.131 13.306 1.00 47.91 171 ARG A CA 1
ATOM 1349 C C . ARG A 1 171 ? -0.003 -20.162 14.042 1.00 47.91 171 ARG A C 1
ATOM 1351 O O . ARG A 1 171 ? -0.070 -20.208 15.263 1.00 47.91 171 ARG A O 1
ATOM 1358 N N . GLU A 1 172 ? 0.808 -20.940 13.327 1.00 49.91 172 GLU A N 1
ATOM 1359 C CA . GLU A 1 172 ? 1.689 -21.965 13.913 1.00 49.91 172 GLU A CA 1
ATOM 1360 C C . GLU A 1 172 ? 3.091 -21.433 14.256 1.00 49.91 172 GLU A C 1
ATOM 1362 O O . GLU A 1 172 ? 3.777 -22.011 15.093 1.00 49.91 172 GLU A O 1
ATOM 1367 N N . SER A 1 173 ? 3.512 -20.299 13.687 1.00 50.22 173 SER A N 1
ATOM 1368 C CA . SER A 1 173 ? 4.841 -19.709 13.917 1.00 50.22 173 SER A CA 1
ATOM 1369 C C . SER A 1 173 ? 4.918 -18.708 15.079 1.00 50.22 173 SER A C 1
ATOM 1371 O O . SER A 1 173 ? 6.000 -18.211 15.384 1.00 50.22 173 SER A O 1
ATOM 1373 N N . CYS A 1 174 ? 3.807 -18.448 15.775 1.00 43.22 174 CYS A N 1
ATOM 1374 C CA . CYS A 1 174 ? 3.752 -17.547 16.930 1.00 43.22 174 CYS A CA 1
ATOM 1375 C C . CYS A 1 174 ? 3.175 -18.259 18.163 1.00 43.22 174 CYS A C 1
ATOM 1377 O O . CYS A 1 174 ? 2.144 -17.850 18.696 1.00 43.22 174 CYS A O 1
ATOM 1379 N N . SER A 1 175 ? 3.831 -19.330 18.620 1.00 42.56 175 SER A N 1
ATOM 1380 C CA . SER A 1 175 ? 3.593 -19.868 19.964 1.00 42.56 175 SER A CA 1
ATOM 1381 C C . SER A 1 175 ? 4.398 -19.035 20.982 1.00 42.56 175 SER A C 1
ATOM 1383 O O . SER A 1 175 ? 5.622 -18.984 20.858 1.00 42.56 175 SER A O 1
ATOM 1385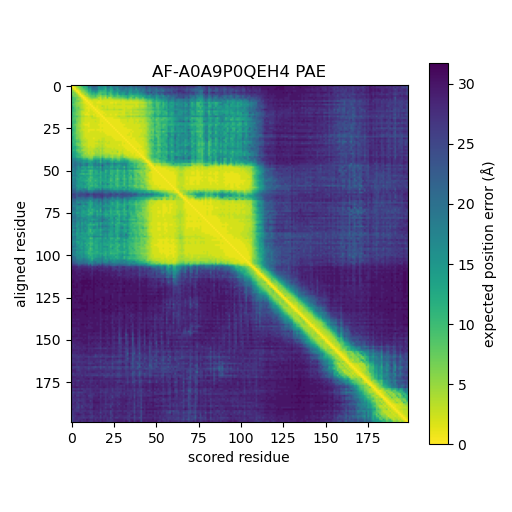 N N . PRO A 1 176 ? 3.773 -18.333 21.952 1.00 51.47 176 PRO A N 1
ATOM 1386 C CA . PRO A 1 176 ? 4.456 -17.374 22.825 1.00 51.47 176 PRO A CA 1
ATOM 1387 C C . PRO A 1 176 ? 4.991 -17.969 24.139 1.00 51.47 176 PRO A C 1
ATOM 1389 O O . PRO A 1 176 ? 5.228 -17.219 25.085 1.00 51.47 176 PRO A O 1
ATOM 1392 N N . HIS A 1 177 ? 5.197 -19.284 24.229 1.00 51.88 177 HIS A N 1
ATOM 1393 C CA . HIS A 1 177 ? 5.703 -19.907 25.453 1.00 51.88 177 HIS A CA 1
ATOM 1394 C C . HIS A 1 177 ? 7.199 -20.254 25.364 1.00 51.88 177 HIS A C 1
ATOM 1396 O O . HIS A 1 177 ? 7.648 -20.938 24.450 1.00 51.88 177 HIS A O 1
ATOM 1402 N N . ASP A 1 178 ? 7.933 -19.752 26.364 1.00 50.28 178 ASP A N 1
ATOM 1403 C CA . ASP A 1 178 ? 9.207 -20.264 26.888 1.00 50.28 178 ASP A CA 1
ATOM 1404 C C . ASP A 1 178 ? 10.547 -19.841 26.285 1.00 50.28 178 ASP A C 1
ATOM 1406 O O . ASP A 1 178 ? 11.445 -20.668 26.173 1.00 50.28 178 ASP A O 1
ATOM 1410 N N . LEU A 1 179 ? 10.800 -18.540 26.070 1.00 53.28 179 LEU A N 1
ATOM 1411 C CA . LEU A 1 179 ? 12.195 -18.067 26.099 1.00 53.28 179 LEU A CA 1
ATOM 1412 C C . LEU A 1 179 ? 12.392 -16.781 26.913 1.00 53.28 179 LEU A C 1
ATOM 1414 O O . LEU A 1 179 ? 11.994 -15.680 26.538 1.00 53.28 179 LEU A O 1
ATOM 1418 N N . ASN A 1 180 ? 13.078 -16.973 28.040 1.00 52.44 180 ASN A N 1
ATOM 1419 C CA . ASN A 1 180 ? 13.525 -15.979 29.005 1.00 52.44 180 ASN A CA 1
ATOM 1420 C C . ASN A 1 180 ? 14.325 -14.837 28.320 1.00 52.44 180 ASN A C 1
ATOM 1422 O O . ASN A 1 180 ? 15.341 -15.107 27.665 1.00 52.44 180 ASN A O 1
ATOM 1426 N N . PRO A 1 181 ? 13.922 -13.559 28.473 1.00 55.19 181 PRO A N 1
ATOM 1427 C CA . PRO A 1 181 ? 14.513 -12.420 27.763 1.00 55.19 181 PRO A CA 1
ATOM 1428 C C . PRO A 1 181 ? 15.991 -12.162 28.102 1.00 55.19 181 PRO A C 1
ATOM 1430 O O . PRO A 1 181 ? 16.686 -11.505 27.325 1.00 55.19 181 PRO A O 1
ATOM 1433 N N . ALA A 1 182 ? 16.504 -12.710 29.208 1.00 55.25 182 ALA A N 1
ATOM 1434 C CA . ALA A 1 182 ? 17.905 -12.561 29.599 1.00 55.25 182 ALA A CA 1
ATOM 1435 C C . ALA A 1 182 ? 18.888 -13.309 28.674 1.00 55.25 182 ALA A C 1
ATOM 1437 O O . ALA A 1 182 ? 20.036 -12.891 28.548 1.00 55.25 182 ALA A O 1
ATOM 1438 N N . LYS A 1 183 ? 18.449 -14.366 27.972 1.00 52.94 183 LYS A N 1
ATOM 1439 C CA . LYS A 1 183 ? 19.327 -15.165 27.092 1.00 52.94 183 LYS A CA 1
ATOM 1440 C C . LYS A 1 183 ? 19.448 -14.624 25.659 1.00 52.94 183 LYS A C 1
ATOM 1442 O O . LYS A 1 183 ? 20.330 -15.055 24.926 1.00 52.94 183 LYS A O 1
ATOM 1447 N N . ARG A 1 184 ? 18.606 -13.663 25.245 1.00 54.28 184 ARG A N 1
ATOM 1448 C CA . ARG A 1 184 ? 18.663 -13.083 23.884 1.00 54.28 184 ARG A CA 1
ATOM 1449 C C . ARG A 1 184 ? 1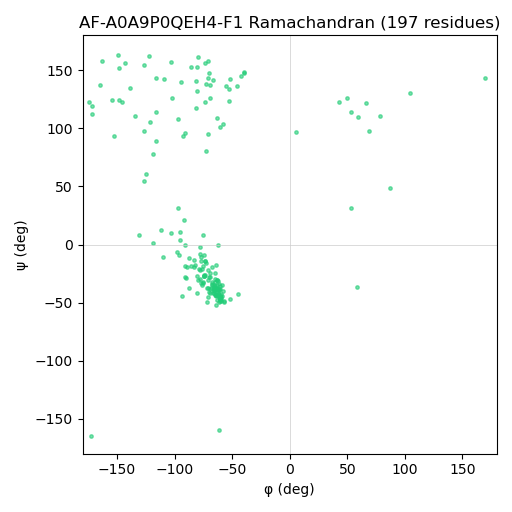9.836 -12.122 23.671 1.00 54.28 184 ARG A C 1
ATOM 1451 O O . ARG A 1 184 ? 20.298 -11.990 22.547 1.00 54.28 184 ARG A O 1
ATOM 1458 N N . LYS A 1 185 ? 20.333 -11.462 24.722 1.00 51.06 185 LYS A N 1
ATOM 1459 C CA . LYS A 1 185 ? 21.381 -10.432 24.577 1.00 51.06 185 LYS A CA 1
ATOM 1460 C C . LYS A 1 185 ? 22.794 -10.992 24.386 1.00 51.06 185 LYS A C 1
ATOM 1462 O O . LYS A 1 185 ? 23.647 -10.275 23.879 1.00 51.06 185 LYS A O 1
ATOM 1467 N N . THR A 1 186 ? 23.053 -12.238 24.775 1.00 51.69 186 THR A N 1
ATOM 1468 C CA . THR A 1 186 ? 24.375 -12.865 24.618 1.00 51.69 186 THR A CA 1
ATOM 1469 C C . THR A 1 186 ? 24.543 -13.535 23.255 1.00 51.69 186 THR A C 1
ATOM 1471 O O . THR A 1 186 ? 25.594 -13.383 22.644 1.00 51.69 186 THR A O 1
ATOM 1474 N N . ALA A 1 187 ? 23.495 -14.166 22.715 1.00 52.25 187 ALA A N 1
ATOM 1475 C CA . ALA A 1 187 ? 23.572 -14.873 21.432 1.00 52.25 187 ALA A CA 1
ATOM 1476 C C . ALA A 1 187 ? 23.796 -13.952 20.211 1.00 52.25 187 ALA A C 1
ATOM 1478 O O . ALA A 1 187 ? 24.498 -14.336 19.281 1.00 52.25 187 ALA A O 1
ATOM 1479 N N . ASP A 1 188 ? 23.252 -12.728 20.215 1.00 49.94 188 ASP A N 1
ATOM 1480 C CA . ASP A 1 188 ? 23.469 -11.765 19.117 1.00 49.94 188 ASP A CA 1
ATOM 1481 C C . ASP A 1 188 ? 24.880 -11.149 19.142 1.00 49.94 188 ASP A C 1
ATOM 1483 O O . ASP A 1 188 ? 25.430 -10.776 18.106 1.00 49.94 188 ASP A O 1
ATOM 1487 N N . ARG A 1 189 ? 25.506 -11.070 20.327 1.00 46.72 189 ARG A N 1
ATOM 1488 C CA . ARG A 1 189 ? 26.840 -10.471 20.476 1.00 46.72 189 ARG A CA 1
ATOM 1489 C C . ARG A 1 189 ? 27.953 -11.399 19.987 1.00 46.72 189 ARG A C 1
ATOM 1491 O O . ARG A 1 189 ? 28.924 -10.913 19.417 1.00 46.72 189 ARG A O 1
ATOM 1498 N N . ASP A 1 190 ? 27.796 -12.709 20.167 1.00 49.19 190 ASP A N 1
ATOM 1499 C CA . ASP A 1 190 ? 28.792 -13.690 19.718 1.00 49.19 190 ASP A CA 1
ATOM 1500 C C . ASP A 1 190 ? 28.715 -13.950 18.205 1.00 49.19 190 ASP A C 1
ATOM 1502 O O . ASP A 1 190 ? 29.744 -14.167 17.565 1.00 49.19 190 ASP A O 1
ATOM 1506 N N . ARG A 1 191 ? 27.530 -13.815 17.593 1.00 48.41 191 ARG A N 1
ATOM 1507 C CA . ARG A 1 191 ? 27.363 -13.939 16.135 1.00 48.41 191 ARG A CA 1
ATOM 1508 C C . ARG A 1 191 ? 28.021 -12.790 15.361 1.00 48.41 191 ARG A C 1
ATOM 1510 O O . ARG A 1 191 ? 28.629 -13.029 14.327 1.00 48.41 191 ARG A O 1
ATOM 1517 N N . CYS A 1 192 ? 27.966 -11.566 15.887 1.00 46.03 192 CYS A N 1
ATOM 1518 C CA . CYS A 1 192 ? 28.615 -10.406 15.266 1.00 46.03 192 CYS A CA 1
ATOM 1519 C C . CYS A 1 192 ? 30.155 -10.453 15.383 1.00 46.03 192 CYS A C 1
ATOM 1521 O O . CYS A 1 192 ? 30.863 -9.836 14.594 1.00 46.03 192 CYS A O 1
ATOM 1523 N N . ARG A 1 193 ? 30.695 -11.213 16.350 1.00 44.66 193 ARG A N 1
ATOM 1524 C CA . ARG A 1 193 ? 32.146 -11.359 16.544 1.00 44.66 193 ARG A CA 1
ATOM 1525 C C . ARG A 1 193 ? 32.785 -12.348 15.563 1.00 44.66 193 ARG A C 1
ATOM 1527 O O . ARG A 1 193 ? 33.932 -12.146 15.192 1.00 44.66 193 ARG A O 1
ATOM 1534 N N . GLN A 1 194 ? 32.053 -13.371 15.112 1.00 49.72 194 GLN A N 1
ATOM 1535 C CA . GLN A 1 194 ? 32.575 -14.358 14.154 1.00 49.72 194 GLN A CA 1
ATOM 1536 C C . GLN A 1 194 ? 32.678 -13.832 12.715 1.00 49.72 194 GLN A C 1
ATOM 1538 O O . GLN A 1 194 ? 33.537 -14.289 11.970 1.00 49.72 194 GLN A O 1
ATOM 1543 N N . GLU A 1 195 ? 31.858 -12.856 12.315 1.00 53.25 195 GLU A N 1
ATOM 1544 C CA . GLU A 1 195 ? 31.921 -12.300 10.951 1.00 53.25 195 GLU A CA 1
ATOM 1545 C C . GLU A 1 195 ? 33.139 -11.384 10.719 1.00 53.25 195 GLU A C 1
ATOM 1547 O O . GLU A 1 195 ? 33.489 -11.122 9.572 1.00 53.25 195 GLU A O 1
ATOM 1552 N N . TYR A 1 196 ? 33.823 -10.946 11.783 1.00 48.56 196 TYR A N 1
ATOM 1553 C CA . TYR A 1 196 ? 34.981 -10.046 11.696 1.00 48.56 196 TYR A CA 1
ATOM 1554 C C . TYR A 1 196 ? 36.351 -10.744 11.726 1.00 48.56 196 TYR A C 1
ATOM 1556 O O . TYR A 1 196 ? 37.350 -10.083 11.478 1.00 48.56 196 TYR A O 1
ATOM 1564 N N . GLU A 1 197 ? 36.426 -12.048 12.014 1.00 51.19 197 GLU A N 1
ATOM 1565 C CA . GLU A 1 197 ? 37.694 -12.811 12.011 1.00 51.19 197 GLU A CA 1
ATOM 1566 C C . GLU A 1 197 ? 37.955 -13.552 10.681 1.00 51.19 197 GLU A C 1
ATOM 1568 O O . GLU A 1 197 ? 38.936 -14.282 10.556 1.00 51.19 197 GLU A O 1
ATOM 1573 N N . LEU A 1 198 ? 37.090 -13.366 9.677 1.00 50.00 198 LEU A N 1
ATOM 1574 C CA . LEU A 1 198 ? 37.209 -13.971 8.340 1.00 50.00 198 LEU A CA 1
ATOM 1575 C C . LEU A 1 198 ? 37.501 -12.954 7.218 1.00 50.00 198 LEU A C 1
ATOM 1577 O O . LEU A 1 198 ? 37.425 -13.311 6.041 1.00 50.00 198 LEU A O 1
ATOM 1581 N N . TYR A 1 199 ? 37.860 -11.720 7.578 1.00 47.53 199 TYR A N 1
ATOM 1582 C CA . TYR A 1 199 ? 38.376 -10.674 6.688 1.00 47.53 199 TYR A CA 1
ATOM 1583 C C . TYR A 1 199 ? 39.662 -10.086 7.265 1.00 47.53 199 TYR A C 1
ATOM 1585 O O . TYR A 1 199 ? 40.519 -9.679 6.450 1.00 47.53 199 TYR A O 1
#

Organism: Acanthoscelides obtectus (NCBI:txid200917)

Radius of gyration: 31.14 Å; Cα contacts (8 Å, |Δi|>4): 80; chains: 1; bounding box: 86×39×88 Å